Protein AF-A0A131Z249-F1 (afdb_monomer_lite)

InterPro domains:
  IPR053210 Ankyrin repeat domain-containing protein 12 [PTHR24149] (5-249)

Sequence (249 aa):
MEEVSQPVTNGFQMYLDIRKQVEKRRQAMLVVHPKPPQGFKDYLLNRGSYVLEGNPSSRLSVPMIPLPQSLSGSPMRDLFLDQERERYKLRLQHLIEREKLVLSAEQEILRVHGRAARAIQNQAVPLSACSILRDEEIYNVLKPEQICVKSPESIPDKKDDKDKNVRSRYNGRLFLSWLQDVEDKWEKTKEKMLLRQHNEAESLHAVQKLDWEWKLKELGLCEVKATPVIDDICVPSVHVSDEFDVLPA

Organism: Rhipicephalus appendiculatus (NCBI:txid34631)

Foldseek 3Di:
DDPPPDPPPPVVVVLVVLLVVLVVLLVLADAFDFDQDPCNCVQCVNVVLADDDPDPVSLPVQDQDDDDPVCPPPPCRVLLVVLSVVLSVLSVVLRNVLSVLLNVLSVQLVVLRVCLRCLVSVHRDHPDPVSVVVSPDSPPPPPVVNVPDDDPDDDDDPPDVVVVVVVPRDDPVVSVVSNVVSVVVSVVVLVVSLVVSVVVQVVSLVVSLVVSQVVCCVVVVDPPPDDDDDDCSSRPTRDRDSDDDSDDD

Secondary structure (DSSP, 8-state):
----------HHHHHHHHHHHHHHHHHT-----PPPPTTTTT-HHHH--S--TT-GGGGTTS--PPPPGGGTTSTTHHHHHHHHHHHHHHHHHHHHHHHHHHHHHHHHHHHHHHHHHHHHTT-SS-SSHHHHHHHH-TT----GGG--S--SS----TTHHHHHHGGGS--HHHHHHHHHHHHHHHHHHHHHHHHHHHHHHHHHHHHHHHHHHHHHHHTTSS-TT------TTTSPPPP------SS--

pLDDT: mean 82.66, std 17.58, range [31.86, 98.19]

Radius of gyration: 30.62 Å; chains: 1; bounding box: 89×32×81 Å

Structure (mmCIF, N/CA/C/O backbone):
data_AF-A0A131Z249-F1
#
_entry.id   AF-A0A131Z249-F1
#
loop_
_atom_site.group_PDB
_atom_site.id
_atom_site.type_symbol
_atom_site.label_atom_id
_atom_site.label_alt_id
_atom_site.label_comp_id
_atom_site.label_asym_id
_atom_site.label_entity_id
_atom_site.label_seq_id
_atom_site.pdbx_PDB_ins_code
_atom_site.Cartn_x
_atom_site.Cartn_y
_atom_site.Cartn_z
_atom_site.occupancy
_atom_site.B_iso_or_equiv
_atom_site.auth_seq_id
_atom_site.auth_comp_id
_atom_site.auth_asym_id
_atom_site.auth_atom_id
_atom_site.pdbx_PDB_model_num
ATOM 1 N N . MET A 1 1 ? 60.625 -4.629 -19.122 1.00 37.69 1 MET A N 1
ATOM 2 C CA . MET A 1 1 ? 59.399 -3.989 -18.609 1.00 37.69 1 MET A CA 1
ATOM 3 C C . MET A 1 1 ? 58.991 -2.971 -19.650 1.00 37.69 1 MET A C 1
ATOM 5 O O . MET A 1 1 ? 59.609 -1.921 -19.716 1.00 37.69 1 MET A O 1
ATOM 9 N N . GLU A 1 2 ? 58.071 -3.334 -20.537 1.00 38.03 2 GLU A N 1
ATOM 10 C CA . GLU A 1 2 ? 57.470 -2.396 -21.489 1.00 38.03 2 GLU A CA 1
ATOM 11 C C . GLU A 1 2 ? 56.196 -1.861 -20.833 1.00 38.03 2 GLU A C 1
ATOM 13 O O . GLU A 1 2 ? 55.236 -2.607 -20.636 1.00 38.03 2 GLU A O 1
ATOM 18 N N . GLU A 1 3 ? 56.214 -0.595 -20.415 1.00 45.00 3 GLU A N 1
ATOM 19 C CA . GLU A 1 3 ? 54.992 0.110 -20.039 1.00 45.00 3 GLU A CA 1
ATOM 20 C C . GLU A 1 3 ? 54.152 0.302 -21.301 1.00 45.00 3 GLU A C 1
ATOM 22 O O . GLU A 1 3 ? 54.473 1.104 -22.180 1.00 45.00 3 GLU A O 1
ATOM 27 N N . VAL A 1 4 ? 53.062 -0.458 -21.395 1.00 45.19 4 VAL A N 1
ATOM 28 C CA . VAL A 1 4 ? 52.010 -0.223 -22.382 1.00 45.19 4 VAL A CA 1
ATOM 29 C C . VAL A 1 4 ? 51.337 1.098 -22.013 1.00 45.19 4 VAL A C 1
ATOM 31 O O . VAL A 1 4 ? 50.427 1.144 -21.187 1.00 45.19 4 VAL A O 1
ATOM 34 N N . SER A 1 5 ? 51.823 2.184 -22.612 1.00 47.53 5 SER A N 1
ATOM 35 C CA . SER A 1 5 ? 51.164 3.487 -22.635 1.00 47.53 5 SER A CA 1
ATOM 36 C C . SER A 1 5 ? 49.754 3.307 -23.202 1.00 47.53 5 SER A C 1
ATOM 38 O O . SER A 1 5 ? 49.566 3.119 -24.406 1.00 47.53 5 SER A O 1
ATOM 40 N N . GLN A 1 6 ? 48.747 3.295 -22.324 1.00 50.78 6 GLN A N 1
ATOM 41 C CA . GLN A 1 6 ? 47.358 3.404 -22.750 1.00 50.78 6 GLN A CA 1
ATOM 42 C C . GLN A 1 6 ? 47.196 4.761 -23.445 1.00 50.78 6 GLN A C 1
ATOM 44 O O . GLN A 1 6 ? 47.567 5.781 -22.858 1.00 50.78 6 GLN A O 1
ATOM 49 N N . PRO A 1 7 ? 46.652 4.816 -24.673 1.00 55.09 7 PRO A N 1
ATOM 50 C CA . PRO A 1 7 ? 46.475 6.082 -25.360 1.00 55.09 7 PRO A CA 1
ATOM 51 C C . PRO A 1 7 ? 45.498 6.936 -24.550 1.00 55.09 7 PRO A C 1
ATOM 53 O O . PRO A 1 7 ? 44.311 6.618 -24.441 1.00 55.09 7 PRO A O 1
ATOM 56 N N . VAL A 1 8 ? 46.010 8.019 -23.962 1.00 59.59 8 VAL A N 1
ATOM 57 C CA . VAL A 1 8 ? 45.199 9.033 -23.288 1.00 59.59 8 VAL A CA 1
ATOM 58 C C . VAL A 1 8 ? 44.320 9.667 -24.360 1.00 59.59 8 VAL A C 1
ATOM 60 O O . VAL A 1 8 ? 44.750 10.529 -25.125 1.00 59.59 8 VAL A O 1
ATOM 63 N N . THR A 1 9 ? 43.091 9.171 -24.475 1.00 62.97 9 THR A N 1
ATOM 64 C CA . THR A 1 9 ? 42.117 9.698 -25.428 1.00 62.97 9 THR A CA 1
ATOM 65 C C . THR A 1 9 ? 41.791 11.128 -25.011 1.00 62.97 9 THR A C 1
ATOM 67 O O . THR A 1 9 ? 41.495 11.395 -23.847 1.00 62.97 9 THR A O 1
ATOM 70 N N . ASN A 1 10 ? 41.884 12.065 -25.954 1.00 80.44 10 ASN A N 1
ATOM 71 C CA . ASN A 1 10 ? 41.607 13.475 -25.710 1.00 80.44 10 ASN A CA 1
ATOM 72 C C . ASN A 1 10 ? 40.183 13.643 -25.138 1.00 80.44 10 ASN A C 1
ATOM 74 O O . ASN A 1 10 ? 39.205 13.288 -25.796 1.00 80.44 10 ASN A O 1
ATOM 78 N N . GLY A 1 11 ? 40.058 14.210 -23.933 1.00 77.75 11 GLY A N 1
ATOM 79 C CA . GLY A 1 11 ? 38.766 14.373 -23.252 1.00 77.75 11 GLY A CA 1
ATOM 80 C C . GLY A 1 11 ? 37.751 15.224 -24.026 1.00 77.75 11 GLY A C 1
ATOM 81 O O . GLY A 1 11 ? 36.547 15.000 -23.914 1.00 77.75 11 GLY A O 1
ATOM 82 N N . PHE A 1 12 ? 38.219 16.146 -24.873 1.00 80.88 12 PHE A N 1
ATOM 83 C CA . PHE A 1 12 ? 37.358 16.920 -25.767 1.00 80.88 12 PHE A CA 1
ATOM 84 C C . PHE A 1 12 ? 36.781 16.050 -26.889 1.00 80.88 12 PHE A C 1
ATOM 86 O O . PHE A 1 12 ? 35.590 16.131 -27.184 1.00 80.88 12 PHE A O 1
ATOM 93 N N . GLN A 1 13 ? 37.597 15.163 -27.468 1.00 81.19 13 GLN A N 1
ATOM 94 C CA . GLN A 1 13 ? 37.132 14.205 -28.472 1.00 81.19 13 GLN A CA 1
ATOM 95 C C . GLN A 1 13 ? 36.115 13.228 -27.865 1.00 81.19 13 GLN A C 1
ATOM 97 O O . GLN A 1 13 ? 35.053 13.018 -28.445 1.00 81.19 13 GLN A O 1
ATOM 102 N N . MET A 1 14 ? 36.379 12.728 -26.650 1.00 79.38 14 MET A N 1
ATOM 103 C CA . MET A 1 14 ? 35.430 11.878 -25.919 1.00 79.38 14 MET A CA 1
ATOM 104 C C . MET A 1 14 ? 34.079 12.570 -25.711 1.00 79.38 14 MET A C 1
ATOM 106 O O . MET A 1 14 ? 33.032 11.966 -25.937 1.00 79.38 14 MET A O 1
ATOM 110 N N . TYR A 1 15 ? 34.089 13.843 -25.307 1.00 81.56 15 TYR A N 1
ATOM 111 C CA . TYR A 1 15 ? 32.865 14.621 -25.138 1.00 81.56 15 TYR A CA 1
ATOM 112 C C . TYR A 1 15 ? 32.078 14.744 -26.452 1.00 81.56 15 TYR A C 1
ATOM 114 O O . TYR A 1 15 ? 30.875 14.477 -26.472 1.00 81.56 15 TYR A O 1
ATOM 122 N N . LEU A 1 16 ? 32.743 15.094 -27.559 1.00 85.06 16 LEU A N 1
ATOM 123 C CA . LEU A 1 16 ? 32.092 15.208 -28.870 1.00 85.06 16 LEU A CA 1
ATOM 124 C C . LEU A 1 16 ? 31.474 13.882 -29.330 1.00 85.06 16 LEU A C 1
ATOM 126 O O . LEU A 1 16 ? 30.344 13.872 -29.830 1.00 85.06 16 LEU A O 1
ATOM 130 N N . ASP A 1 17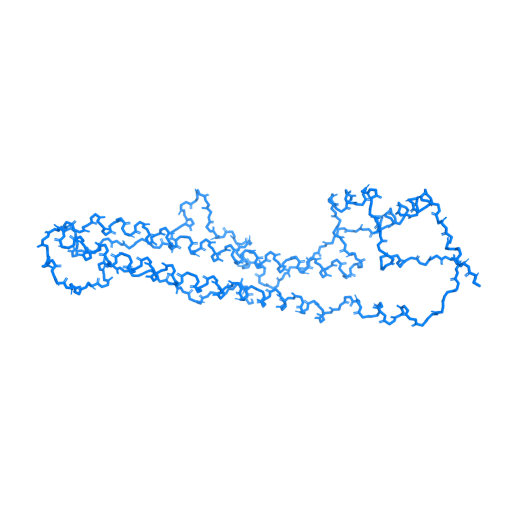 ? 32.173 12.767 -29.121 1.00 83.00 17 ASP A N 1
ATOM 131 C CA . ASP A 1 17 ? 31.690 11.437 -29.495 1.00 83.00 17 ASP A CA 1
ATOM 132 C C . ASP A 1 17 ? 30.449 11.040 -28.682 1.00 83.00 17 ASP A C 1
ATOM 134 O O . ASP A 1 17 ? 29.449 10.589 -29.255 1.00 83.00 17 ASP A O 1
ATOM 138 N N . ILE A 1 18 ? 30.452 11.308 -27.369 1.00 81.31 18 ILE A N 1
ATOM 139 C CA . ILE A 1 18 ? 29.286 11.107 -26.495 1.00 81.31 18 ILE A CA 1
ATOM 140 C C . ILE A 1 18 ? 28.099 11.942 -26.989 1.00 81.31 18 ILE A C 1
ATOM 142 O O . ILE A 1 18 ? 26.996 11.414 -27.151 1.00 81.31 18 ILE A O 1
ATOM 146 N N . ARG A 1 19 ? 28.305 13.232 -27.288 1.00 86.19 19 ARG A N 1
ATOM 147 C CA . ARG A 1 19 ? 27.233 14.122 -27.770 1.00 86.19 19 ARG A CA 1
ATOM 148 C C . ARG A 1 19 ? 26.645 13.655 -29.098 1.00 86.19 19 ARG A C 1
ATOM 150 O O . ARG A 1 19 ? 25.423 13.631 -29.245 1.00 86.19 19 ARG A O 1
ATOM 157 N N . LYS A 1 20 ? 27.484 13.219 -30.040 1.00 86.81 20 LYS A N 1
ATOM 158 C CA . LYS A 1 20 ? 27.037 12.677 -31.331 1.00 86.81 20 LYS A CA 1
ATOM 159 C C . LYS A 1 20 ? 26.211 11.400 -31.157 1.00 86.81 20 LYS A C 1
ATOM 161 O O . LYS A 1 20 ? 25.214 11.206 -31.855 1.00 86.81 20 LYS A O 1
ATOM 166 N N . GLN A 1 21 ? 26.594 10.535 -30.218 1.00 81.75 21 GLN A N 1
ATOM 167 C CA . GLN A 1 21 ? 25.858 9.307 -29.920 1.00 81.75 21 GLN A CA 1
ATOM 168 C C . GLN A 1 21 ? 24.512 9.585 -29.238 1.00 81.75 21 GLN A C 1
ATOM 170 O O . GLN A 1 21 ? 23.502 8.978 -29.607 1.00 81.75 21 GLN A O 1
ATOM 175 N N . VAL A 1 22 ? 24.483 10.516 -28.281 1.00 84.00 22 VAL A N 1
ATOM 176 C CA . VAL A 1 22 ? 23.253 10.983 -27.628 1.00 84.00 22 VAL A CA 1
ATOM 177 C C . VAL A 1 22 ? 22.278 11.536 -28.662 1.00 84.00 22 VAL A C 1
ATOM 179 O O . VAL A 1 22 ? 21.118 11.126 -28.676 1.00 84.00 22 VAL A O 1
ATOM 182 N N . GLU A 1 23 ? 22.754 12.396 -29.562 1.00 86.81 23 GLU A N 1
ATOM 183 C CA . GLU A 1 23 ? 21.933 12.996 -30.612 1.00 86.81 23 GLU A CA 1
ATOM 184 C C . GLU A 1 23 ? 21.353 11.931 -31.550 1.00 86.81 23 GLU A C 1
ATOM 186 O O . GLU A 1 23 ? 20.142 11.872 -31.764 1.00 86.81 23 GLU A O 1
ATOM 191 N N . LYS A 1 24 ? 22.186 10.993 -32.015 1.00 86.06 24 LYS A N 1
ATOM 192 C CA . LYS A 1 24 ? 21.732 9.867 -32.843 1.00 86.06 24 LYS A CA 1
ATOM 193 C C . LYS A 1 24 ? 20.661 9.026 -32.143 1.00 86.06 24 LYS A C 1
ATOM 195 O O . LYS A 1 24 ? 1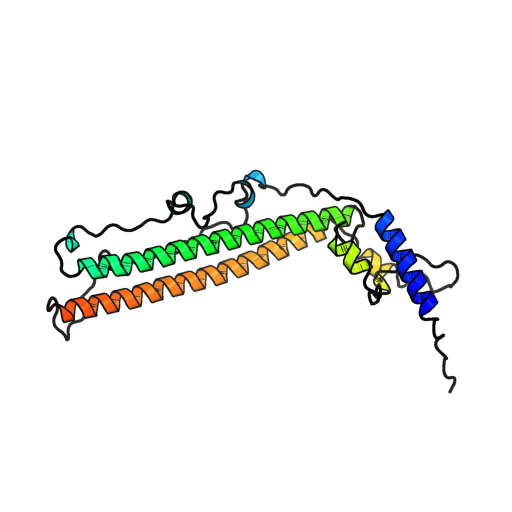9.694 8.607 -32.776 1.00 86.06 24 LYS A O 1
ATOM 200 N N . ARG A 1 25 ? 20.815 8.766 -30.839 1.00 83.81 25 ARG A N 1
ATOM 201 C CA . ARG A 1 25 ? 19.805 8.041 -30.057 1.00 83.81 25 ARG A CA 1
ATOM 202 C C . ARG A 1 25 ? 18.513 8.847 -29.941 1.00 83.81 25 ARG A C 1
ATOM 204 O O . ARG A 1 25 ? 17.450 8.260 -30.094 1.00 83.81 25 ARG A O 1
ATOM 211 N N . ARG A 1 26 ? 18.591 10.157 -29.684 1.00 85.31 26 ARG A N 1
ATOM 212 C CA . ARG A 1 26 ? 17.420 11.044 -29.573 1.00 85.31 26 ARG A CA 1
ATOM 213 C C . ARG A 1 26 ? 16.609 11.089 -30.858 1.00 85.31 26 ARG A C 1
ATOM 215 O O . ARG A 1 26 ? 15.396 10.933 -30.791 1.00 85.31 26 ARG A O 1
ATOM 222 N N . GLN A 1 27 ? 17.273 11.196 -32.004 1.00 86.75 27 GLN A N 1
ATOM 223 C CA . GLN A 1 27 ? 16.620 11.167 -33.316 1.00 86.75 27 GLN A CA 1
ATOM 224 C C . GLN A 1 27 ? 15.890 9.845 -33.595 1.00 86.75 27 GLN A C 1
ATOM 226 O O . GLN A 1 27 ? 14.904 9.829 -34.322 1.00 86.75 27 GLN A O 1
ATOM 231 N N . ALA A 1 28 ? 16.355 8.740 -33.006 1.00 85.75 28 ALA A N 1
ATOM 232 C CA . ALA A 1 28 ? 15.726 7.428 -33.129 1.00 85.75 28 ALA A CA 1
ATOM 233 C C . ALA A 1 28 ? 14.636 7.152 -32.071 1.00 85.75 28 ALA A C 1
ATOM 235 O O . ALA A 1 28 ? 13.983 6.112 -32.145 1.00 85.75 28 ALA A O 1
ATOM 236 N N . MET A 1 29 ? 14.449 8.025 -31.071 1.00 86.12 29 MET A N 1
ATOM 237 C CA . MET A 1 29 ? 13.433 7.828 -30.032 1.00 86.12 29 MET A CA 1
ATOM 238 C C . MET A 1 29 ? 12.035 8.158 -30.547 1.00 86.12 29 MET A C 1
ATOM 240 O O . MET A 1 29 ? 11.823 9.137 -31.257 1.00 86.12 29 MET A O 1
ATOM 244 N N . LEU A 1 30 ? 11.062 7.364 -30.110 1.00 89.62 30 LEU A N 1
ATOM 245 C CA . LEU A 1 30 ? 9.665 7.502 -30.494 1.00 89.62 30 LEU A CA 1
ATOM 246 C C . LEU A 1 30 ? 8.783 7.521 -29.242 1.00 89.62 30 LEU A C 1
ATOM 248 O O . LEU A 1 30 ? 9.163 7.041 -28.165 1.00 89.62 30 LEU A O 1
ATOM 252 N N . VAL A 1 31 ? 7.576 8.065 -29.384 1.00 89.69 31 VAL A N 1
ATOM 253 C CA . VAL A 1 31 ? 6.526 7.869 -28.382 1.00 89.69 31 VAL A CA 1
ATOM 254 C C . VAL A 1 31 ? 6.039 6.429 -28.501 1.00 89.69 31 VAL A C 1
ATOM 256 O O . VAL A 1 31 ? 5.595 5.994 -29.561 1.00 89.69 31 VAL A O 1
ATOM 259 N N . VAL A 1 32 ? 6.144 5.675 -27.408 1.00 89.56 32 VAL A N 1
ATOM 260 C CA . VAL A 1 32 ? 5.750 4.265 -27.366 1.00 89.56 32 VAL A CA 1
ATOM 261 C C . VAL A 1 32 ? 4.436 4.127 -26.614 1.00 89.56 32 VAL A C 1
ATOM 263 O O . VAL A 1 32 ? 4.353 4.485 -25.439 1.00 89.56 32 VAL A O 1
ATOM 266 N N . HIS A 1 33 ? 3.437 3.545 -27.274 1.00 89.50 33 HIS A N 1
ATOM 267 C CA . HIS A 1 33 ? 2.139 3.248 -26.679 1.00 89.50 33 HIS A CA 1
ATOM 268 C C . HIS A 1 33 ? 2.081 1.779 -26.233 1.00 89.50 33 HIS A C 1
ATOM 270 O O . HIS A 1 33 ? 2.089 0.884 -27.084 1.00 89.50 33 HIS A O 1
ATOM 276 N N . PRO A 1 34 ? 2.061 1.493 -24.918 1.00 90.75 34 PRO A N 1
ATOM 277 C CA . PRO A 1 34 ? 1.903 0.132 -24.430 1.00 90.75 34 PRO A CA 1
ATOM 278 C C . PRO A 1 34 ? 0.485 -0.387 -24.670 1.00 90.75 34 PRO A C 1
ATOM 280 O O . PRO A 1 34 ? -0.483 0.372 -24.660 1.00 90.75 34 PRO A O 1
ATOM 283 N N . LYS A 1 35 ? 0.368 -1.705 -24.847 1.00 88.62 35 LYS A N 1
ATOM 284 C CA . LYS A 1 35 ? -0.935 -2.375 -24.833 1.00 88.62 35 LYS A CA 1
ATOM 285 C C . LYS A 1 35 ? -1.483 -2.381 -23.399 1.00 88.62 35 LYS A C 1
ATOM 287 O O . LYS A 1 35 ? -0.689 -2.597 -22.478 1.00 88.62 35 LYS A O 1
ATOM 292 N N . PRO A 1 36 ? -2.793 -2.151 -23.206 1.00 88.62 36 PRO A N 1
ATOM 293 C CA . PRO A 1 36 ? -3.395 -2.219 -21.882 1.00 88.62 36 PRO A CA 1
ATOM 294 C C . PRO A 1 36 ? -3.294 -3.650 -21.323 1.00 88.62 36 PRO A C 1
ATOM 296 O O . PRO A 1 36 ? -3.451 -4.601 -22.098 1.00 88.62 36 PRO A O 1
ATOM 299 N N . PRO A 1 37 ? -3.036 -3.810 -20.013 1.00 91.50 37 PRO A N 1
ATOM 300 C CA . PRO A 1 37 ? -3.122 -5.104 -19.342 1.00 91.50 37 PRO A CA 1
ATOM 301 C C . PRO A 1 37 ? -4.527 -5.717 -19.432 1.00 91.50 37 PRO A C 1
ATOM 303 O O . PRO A 1 37 ? -5.519 -5.020 -19.673 1.00 91.50 37 PRO A O 1
ATOM 306 N N . GLN A 1 38 ? -4.615 -7.025 -19.194 1.00 86.69 38 GLN A N 1
ATOM 307 C CA . GLN A 1 38 ? -5.895 -7.695 -18.958 1.00 86.69 38 GLN A CA 1
ATOM 308 C C . GLN A 1 38 ? -6.584 -7.090 -17.724 1.00 86.69 38 GLN A C 1
ATOM 310 O O . GLN A 1 38 ? -5.914 -6.620 -16.810 1.00 86.69 38 GLN A O 1
ATOM 315 N N . GLY A 1 39 ? -7.917 -7.001 -17.747 1.00 86.88 39 GLY A N 1
ATOM 316 C CA . GLY A 1 39 ? -8.681 -6.427 -16.634 1.00 86.88 39 GLY A CA 1
ATOM 317 C C . GLY A 1 39 ? -8.486 -4.919 -16.420 1.00 86.88 39 GLY A C 1
ATOM 318 O O . GLY A 1 39 ? -9.052 -4.373 -15.483 1.00 86.88 39 GLY A O 1
ATOM 319 N N . PHE A 1 40 ? -7.754 -4.197 -17.286 1.00 90.44 40 PHE A N 1
ATOM 320 C CA . PHE A 1 40 ? -7.435 -2.770 -17.086 1.00 90.44 40 PHE A CA 1
ATOM 321 C C . PHE A 1 40 ? -8.658 -1.872 -16.821 1.00 90.44 40 PHE A C 1
ATOM 323 O O . PHE A 1 40 ? -8.550 -0.859 -16.136 1.00 90.44 40 PHE A O 1
ATOM 330 N N . LYS A 1 41 ? -9.835 -2.228 -17.352 1.00 91.00 41 LYS A N 1
ATOM 331 C CA . LYS A 1 41 ? -11.073 -1.475 -17.098 1.00 91.00 41 LYS A CA 1
ATOM 332 C C . LYS A 1 41 ? -11.545 -1.582 -15.648 1.00 91.00 41 LYS A C 1
ATOM 334 O O . LYS A 1 41 ? -12.119 -0.619 -15.141 1.00 91.00 41 LYS A O 1
ATOM 339 N N . ASP A 1 42 ? -11.282 -2.719 -15.019 1.00 90.62 42 ASP A N 1
ATOM 340 C CA . ASP A 1 42 ? -11.709 -3.061 -13.666 1.00 90.62 42 ASP A CA 1
ATOM 341 C C . ASP A 1 42 ? -10.725 -2.574 -12.600 1.00 90.62 42 ASP A C 1
ATOM 343 O O . ASP A 1 42 ? -11.068 -2.572 -11.418 1.00 90.62 42 ASP A O 1
ATOM 347 N N . TYR A 1 43 ? -9.546 -2.097 -13.021 1.00 93.56 43 TYR A N 1
ATOM 348 C CA . TYR A 1 43 ? -8.530 -1.526 -12.141 1.00 93.56 43 TYR A CA 1
ATOM 349 C C . TYR A 1 43 ? -9.126 -0.407 -11.289 1.00 93.56 43 TYR A C 1
ATOM 351 O O . TYR A 1 43 ? -9.839 0.473 -11.791 1.00 93.56 43 TYR A O 1
ATOM 359 N N . LEU A 1 44 ? -8.769 -0.392 -10.010 1.00 91.75 44 LEU A N 1
ATOM 360 C CA . LEU A 1 44 ? -9.143 0.648 -9.064 1.00 91.75 44 LEU A CA 1
ATOM 361 C C . LEU A 1 44 ? -8.689 2.027 -9.562 1.00 91.75 44 LEU A C 1
ATOM 363 O O . LEU A 1 44 ? -9.445 2.997 -9.462 1.00 91.75 44 LEU A O 1
ATOM 367 N N . LEU A 1 45 ? -7.511 2.093 -10.195 1.00 91.56 45 LEU A N 1
ATOM 368 C CA . LEU A 1 45 ? -6.986 3.292 -10.849 1.00 91.56 45 LEU A CA 1
ATOM 369 C C . LEU A 1 45 ? -7.904 3.813 -11.966 1.00 91.56 45 LEU A C 1
ATOM 371 O O . LEU A 1 45 ? -8.037 5.024 -12.131 1.00 91.56 45 LEU A O 1
ATOM 375 N N . ASN A 1 46 ? -8.524 2.917 -12.738 1.00 91.69 46 ASN A N 1
ATOM 376 C CA . ASN A 1 46 ? -9.389 3.288 -13.857 1.00 91.69 46 ASN A CA 1
ATOM 377 C C . ASN A 1 46 ? -10.827 3.590 -13.404 1.00 91.69 46 ASN A C 1
ATOM 379 O O . ASN A 1 46 ? -11.464 4.500 -13.931 1.00 91.69 46 ASN A O 1
ATOM 383 N N . ARG A 1 47 ? -11.338 2.850 -12.413 1.00 90.56 47 ARG A N 1
ATOM 384 C CA . ARG A 1 47 ? -12.685 3.048 -11.854 1.00 90.56 47 ARG A CA 1
ATOM 385 C C . ARG A 1 47 ? -12.786 4.282 -10.963 1.00 90.56 47 ARG A C 1
ATOM 387 O O . ARG A 1 47 ? -13.871 4.842 -10.844 1.00 90.56 47 ARG A O 1
ATOM 394 N N . GLY A 1 48 ? -11.691 4.684 -10.315 1.00 87.88 48 GLY A N 1
ATOM 395 C CA . GLY A 1 48 ? -11.670 5.855 -9.435 1.00 87.88 48 GLY A CA 1
ATOM 396 C C . GLY A 1 48 ? -12.524 5.699 -8.172 1.00 87.88 48 GLY A C 1
ATOM 397 O O . GLY A 1 48 ? -12.929 6.697 -7.585 1.00 87.88 48 GLY A O 1
ATOM 398 N N . SER A 1 49 ? -12.836 4.463 -7.770 1.00 86.94 49 SER A N 1
ATOM 399 C CA . SER A 1 49 ? -13.726 4.161 -6.640 1.00 86.94 49 SER A CA 1
ATOM 400 C C . SER A 1 49 ? -13.012 4.055 -5.289 1.00 86.94 49 SER A C 1
ATOM 402 O O . SER A 1 49 ? -13.621 3.594 -4.330 1.00 86.94 49 SER A O 1
ATOM 404 N N . TYR A 1 50 ? -11.735 4.433 -5.222 1.00 89.44 50 TYR A N 1
ATOM 405 C CA . TYR A 1 50 ? -10.943 4.416 -3.994 1.00 89.44 50 TYR A CA 1
ATOM 406 C C . TYR A 1 50 ? -11.285 5.593 -3.072 1.00 89.44 50 TYR A C 1
ATOM 408 O O . TYR A 1 50 ? -11.833 6.618 -3.492 1.00 89.44 50 TYR A O 1
ATOM 416 N N . VAL A 1 51 ? -10.939 5.457 -1.796 1.00 88.56 51 VAL A N 1
ATOM 417 C CA . VAL A 1 51 ? -11.146 6.462 -0.758 1.00 88.56 51 VAL A CA 1
ATOM 418 C C . VAL A 1 51 ? -10.316 7.708 -1.050 1.00 88.56 51 VAL A C 1
ATOM 420 O O . VAL A 1 51 ? -9.088 7.669 -1.145 1.00 88.56 51 VAL A O 1
ATOM 423 N N . LEU A 1 52 ? -11.000 8.850 -1.125 1.00 84.00 52 LEU A N 1
ATOM 424 C CA . LEU A 1 52 ? -10.382 10.159 -1.303 1.00 84.00 52 LEU A CA 1
ATOM 425 C C . LEU A 1 52 ? -10.518 11.009 -0.041 1.00 84.00 52 LEU A C 1
ATOM 427 O O . LEU A 1 52 ? -11.534 11.000 0.663 1.00 84.00 52 LEU A O 1
ATOM 431 N N . GLU A 1 53 ? -9.481 11.790 0.240 1.00 76.06 53 GLU A N 1
ATOM 432 C CA . GLU A 1 53 ? -9.547 12.812 1.273 1.00 76.06 53 GLU A CA 1
ATOM 433 C C . GLU A 1 53 ? -10.555 13.898 0.865 1.00 76.06 53 GLU A C 1
ATOM 435 O O . GLU A 1 53 ? -10.567 14.356 -0.274 1.00 76.06 53 GLU A O 1
ATOM 440 N N . GLY A 1 54 ? -11.449 14.276 1.782 1.00 74.94 54 GLY A N 1
ATOM 441 C CA . GLY A 1 54 ? -12.483 15.279 1.513 1.00 74.94 54 GLY A CA 1
ATOM 442 C C . GLY A 1 54 ? -13.729 14.770 0.779 1.00 74.94 54 GLY A C 1
ATOM 443 O O . GLY A 1 54 ? -14.648 15.560 0.582 1.00 74.94 54 GLY A O 1
ATOM 444 N N . ASN A 1 55 ? -13.816 13.478 0.432 1.00 83.50 55 ASN A N 1
ATOM 445 C CA . ASN A 1 55 ? -15.033 12.871 -0.116 1.00 83.50 55 ASN A CA 1
ATOM 446 C C . ASN A 1 55 ? -15.714 11.958 0.926 1.00 83.50 55 ASN A C 1
ATOM 448 O O . ASN A 1 55 ? -15.287 10.821 1.126 1.00 83.50 55 ASN A O 1
ATOM 452 N N . PRO A 1 56 ? -16.783 12.410 1.608 1.00 79.25 56 PRO A N 1
ATOM 453 C CA . PRO A 1 56 ? -17.496 11.579 2.577 1.00 79.25 56 PRO A CA 1
ATOM 454 C C . PRO A 1 56 ? -18.137 10.339 1.944 1.00 79.25 56 PRO A C 1
ATOM 456 O O . PRO A 1 56 ? -18.180 9.286 2.578 1.00 79.25 56 PRO A O 1
ATOM 459 N N . SER A 1 57 ? -18.579 10.430 0.685 1.00 80.31 57 SER A N 1
ATOM 460 C CA . SER A 1 57 ? -19.246 9.330 -0.017 1.00 80.31 57 SER A CA 1
ATOM 461 C C . SER A 1 57 ? -18.326 8.131 -0.232 1.00 80.31 57 SER A C 1
ATOM 463 O O . SER A 1 57 ? -18.793 6.996 -0.225 1.00 80.31 57 SER A O 1
ATOM 465 N N . SER A 1 58 ? -17.014 8.354 -0.361 1.00 79.75 58 SER A N 1
ATOM 466 C CA . SER A 1 58 ? -16.054 7.256 -0.517 1.00 79.75 58 SER A CA 1
ATOM 467 C C . SER A 1 58 ? -15.804 6.490 0.786 1.00 79.75 58 SER A C 1
ATOM 469 O O . SER A 1 58 ? -15.204 5.427 0.753 1.00 79.75 58 SER A O 1
ATOM 471 N N . ARG A 1 59 ? -16.251 7.008 1.939 1.00 83.88 59 ARG A N 1
ATOM 472 C CA . ARG A 1 59 ? -16.082 6.367 3.257 1.00 83.88 59 ARG A CA 1
ATOM 473 C C . ARG A 1 59 ? -17.302 5.555 3.693 1.00 83.88 59 ARG A C 1
ATOM 475 O O . ARG A 1 59 ? -17.243 4.903 4.727 1.00 83.88 59 ARG A O 1
ATOM 482 N N . LEU A 1 60 ? -18.390 5.579 2.917 1.00 80.50 60 LEU A N 1
ATOM 483 C CA . LEU A 1 60 ? -19.650 4.896 3.248 1.00 80.50 60 LEU A CA 1
ATOM 484 C C . LEU A 1 60 ? -19.505 3.371 3.363 1.00 80.50 60 LEU A C 1
ATOM 486 O O . LEU A 1 60 ? -20.321 2.731 4.018 1.00 80.50 60 LEU A O 1
ATOM 490 N N . SER A 1 61 ? -18.473 2.795 2.745 1.00 80.06 61 SER A N 1
ATOM 491 C CA . SER A 1 61 ? -18.138 1.374 2.862 1.00 80.06 61 SER A CA 1
ATOM 492 C C . SER A 1 61 ? -17.573 0.993 4.234 1.00 80.06 61 SER A C 1
ATOM 494 O O . SER A 1 61 ? -17.570 -0.190 4.568 1.00 80.06 61 SER A O 1
ATOM 496 N N . VAL A 1 62 ? -17.105 1.959 5.035 1.00 88.12 62 VAL A N 1
ATOM 497 C CA . VAL A 1 62 ? -16.562 1.717 6.375 1.00 88.12 62 VAL A CA 1
ATOM 498 C C . VAL A 1 62 ? -17.686 1.859 7.403 1.00 88.12 62 VAL A C 1
ATOM 500 O O . VAL A 1 62 ? -18.134 2.978 7.667 1.00 88.12 62 VAL A O 1
ATOM 503 N N . PRO A 1 63 ? -18.158 0.757 8.011 1.00 88.56 63 PRO A N 1
ATOM 504 C CA . PRO A 1 63 ? -19.265 0.819 8.951 1.00 88.56 63 PRO A CA 1
ATOM 505 C C . PRO A 1 63 ? -18.840 1.483 10.264 1.00 88.56 63 PRO A C 1
ATOM 507 O O . PRO A 1 63 ? -17.727 1.278 10.747 1.00 88.56 63 PRO A O 1
ATOM 510 N N . MET A 1 64 ? -19.764 2.217 10.880 1.00 90.31 64 MET A N 1
ATOM 511 C CA . MET A 1 64 ? -19.684 2.619 12.284 1.00 90.31 64 MET A CA 1
ATOM 512 C C . MET A 1 64 ? -20.701 1.784 13.063 1.00 90.31 64 MET A C 1
ATOM 514 O O . MET A 1 64 ? -21.877 1.739 12.702 1.00 90.31 64 MET A O 1
ATOM 518 N N . ILE A 1 65 ? -20.242 1.075 14.089 1.00 90.81 65 ILE A N 1
ATOM 519 C CA . ILE A 1 65 ? -21.076 0.204 14.912 1.00 90.81 65 ILE A CA 1
ATOM 520 C C . ILE A 1 65 ? -21.921 1.105 15.818 1.00 90.81 65 ILE A C 1
ATOM 522 O O . ILE A 1 65 ? -21.366 1.905 16.578 1.00 90.81 65 ILE A O 1
ATOM 526 N N . PRO A 1 66 ? -23.259 1.024 15.739 1.00 90.81 66 PRO A N 1
ATOM 527 C CA . PRO A 1 66 ? -24.119 1.818 16.597 1.00 90.81 66 PRO A CA 1
ATOM 528 C C . PRO A 1 66 ? -23.997 1.349 18.047 1.00 90.81 66 PRO A C 1
ATOM 530 O O . PRO A 1 66 ? -23.694 0.189 18.319 1.00 90.81 66 PRO A O 1
ATOM 533 N N . LEU A 1 67 ? -24.289 2.252 18.983 1.00 90.50 67 LEU A N 1
ATOM 534 C CA . LEU A 1 67 ? -24.341 1.911 20.400 1.00 90.50 67 LEU A CA 1
ATOM 535 C C . LEU A 1 67 ? -25.341 0.757 20.636 1.00 90.50 67 LEU A C 1
ATOM 537 O O . LEU A 1 67 ? -26.511 0.892 20.258 1.00 90.50 67 LEU A O 1
ATOM 541 N N . PRO A 1 68 ? -24.927 -0.342 21.292 1.00 90.44 68 PRO A N 1
ATOM 542 C CA . PRO A 1 68 ? -25.830 -1.408 21.701 1.00 90.44 68 PRO A CA 1
ATOM 543 C C . PRO A 1 68 ? -26.979 -0.882 22.567 1.00 90.44 68 PRO A C 1
ATOM 545 O O . PRO A 1 68 ? -26.783 -0.046 23.453 1.00 90.44 68 PRO A O 1
ATOM 548 N N . GLN A 1 69 ? -28.192 -1.402 22.357 1.00 86.81 69 GLN A N 1
ATOM 549 C CA . GLN A 1 69 ? -29.375 -0.974 23.118 1.00 86.81 69 GLN A CA 1
ATOM 550 C C . GLN A 1 69 ? -29.182 -1.154 24.633 1.00 86.81 69 GLN A C 1
ATOM 552 O O . GLN A 1 69 ? -29.594 -0.285 25.402 1.00 86.81 69 GLN A O 1
ATOM 557 N N . SER A 1 70 ? -28.463 -2.205 25.043 1.00 85.25 70 SER A N 1
ATOM 558 C CA . SER A 1 70 ? -28.085 -2.489 26.435 1.00 85.25 70 SER A CA 1
ATOM 559 C C . SER A 1 70 ? -27.295 -1.362 27.114 1.00 85.25 70 SER A C 1
ATOM 561 O O . SER A 1 70 ? -27.343 -1.233 28.334 1.00 85.25 70 SER A O 1
ATOM 563 N N . LEU A 1 71 ? -26.601 -0.519 26.344 1.00 85.12 71 LEU A N 1
ATOM 564 C CA . LEU A 1 71 ? -25.751 0.561 26.851 1.00 85.12 71 LEU A CA 1
ATOM 565 C C . LEU A 1 71 ? -26.406 1.948 26.769 1.00 85.12 71 LEU A C 1
ATOM 567 O O . LEU A 1 71 ? -25.829 2.919 27.250 1.00 85.12 71 LEU A O 1
ATOM 571 N N . SER A 1 72 ? -27.613 2.069 26.206 1.00 82.31 72 SER A N 1
ATOM 572 C CA . SER A 1 72 ? -28.243 3.372 25.916 1.00 82.31 72 SER A CA 1
ATOM 573 C C . SER A 1 72 ? -28.459 4.265 27.144 1.00 82.31 72 SER A C 1
ATOM 575 O O . SER A 1 72 ? -28.388 5.484 27.007 1.00 82.31 72 SER A O 1
ATOM 577 N N . GLY A 1 73 ? -28.688 3.671 28.320 1.00 83.69 73 GLY A N 1
ATOM 578 C CA . GLY A 1 73 ? -28.834 4.368 29.606 1.00 83.69 73 GLY A CA 1
ATOM 579 C C . GLY A 1 73 ? -27.691 4.113 30.595 1.00 83.69 73 GLY A C 1
ATOM 580 O O . GLY A 1 73 ? -27.825 4.437 31.771 1.00 83.69 73 GLY A O 1
ATOM 581 N N . SER A 1 74 ? -26.598 3.488 30.149 1.00 87.44 74 SER A N 1
ATOM 582 C CA . SER A 1 74 ? -25.471 3.120 31.008 1.00 87.44 74 SER A CA 1
ATOM 583 C C . SER A 1 74 ? -24.441 4.253 31.089 1.00 87.44 74 SER A C 1
ATOM 585 O O . SER A 1 74 ? -24.158 4.880 30.065 1.00 87.44 74 SER A O 1
ATOM 587 N N . PRO A 1 75 ? -23.785 4.471 32.246 1.00 89.38 75 PRO A N 1
ATOM 588 C CA . PRO A 1 75 ? -22.629 5.371 32.345 1.00 89.38 75 PRO A CA 1
ATOM 589 C C . PRO A 1 75 ? -21.428 4.921 31.486 1.00 89.38 75 PRO A C 1
ATOM 591 O O . PRO A 1 75 ? -20.483 5.679 31.299 1.00 89.38 75 PRO A O 1
ATOM 594 N N . MET A 1 76 ? -21.468 3.708 30.921 1.00 92.50 76 MET A N 1
ATOM 595 C CA . MET A 1 76 ? -20.464 3.186 29.983 1.00 92.50 76 MET A CA 1
ATOM 596 C C . MET A 1 76 ? -20.633 3.702 28.544 1.00 92.50 76 MET A C 1
ATOM 598 O O . MET A 1 76 ? -19.787 3.439 27.688 1.00 92.50 76 MET A O 1
ATOM 602 N N . ARG A 1 77 ? -21.726 4.421 28.254 1.00 93.62 77 ARG A N 1
ATOM 603 C CA . ARG A 1 77 ? -22.064 4.914 26.913 1.00 93.62 77 ARG A CA 1
ATOM 604 C C . ARG A 1 77 ? -20.943 5.738 26.283 1.00 93.62 77 ARG A C 1
ATOM 606 O O . ARG A 1 77 ? -20.602 5.502 25.126 1.00 93.62 77 ARG A O 1
ATOM 613 N N . ASP A 1 78 ? -20.403 6.701 27.021 1.00 93.38 78 ASP A N 1
ATOM 614 C CA . ASP A 1 78 ? -19.421 7.639 26.470 1.00 93.38 78 ASP A CA 1
ATOM 615 C C . ASP A 1 78 ? -18.119 6.917 26.115 1.00 93.38 78 ASP A C 1
ATOM 617 O O . ASP A 1 78 ? -17.597 7.093 25.017 1.00 93.38 78 ASP A O 1
ATOM 621 N N . LEU A 1 79 ? -17.680 5.985 26.971 1.00 95.50 79 LEU A N 1
ATOM 622 C CA . LEU A 1 79 ? -16.524 5.138 26.684 1.00 95.50 79 LEU A CA 1
ATOM 623 C C . LEU A 1 79 ? -16.735 4.300 25.417 1.00 95.50 79 LEU A C 1
ATOM 625 O O . LEU A 1 79 ? -15.833 4.216 24.588 1.00 95.50 79 LEU A O 1
ATOM 629 N N . PHE A 1 80 ? -17.922 3.712 25.228 1.00 95.81 80 PHE A N 1
ATOM 630 C CA . PHE A 1 80 ? -18.216 2.954 24.010 1.00 95.81 80 PHE A CA 1
ATOM 631 C C . PHE A 1 80 ? -18.074 3.823 22.755 1.00 95.81 80 PHE A C 1
ATOM 633 O O . PHE A 1 80 ? -17.478 3.393 21.768 1.00 95.81 80 PHE A O 1
ATOM 640 N N . LEU A 1 81 ? -18.617 5.044 22.784 1.00 95.12 81 LEU A N 1
ATOM 641 C CA . LEU A 1 81 ? -18.549 5.973 21.655 1.00 95.12 81 LEU A CA 1
ATOM 642 C C . LEU A 1 81 ? -17.107 6.409 21.370 1.00 95.12 81 LEU A C 1
ATOM 644 O O . LEU A 1 81 ? -16.722 6.524 20.206 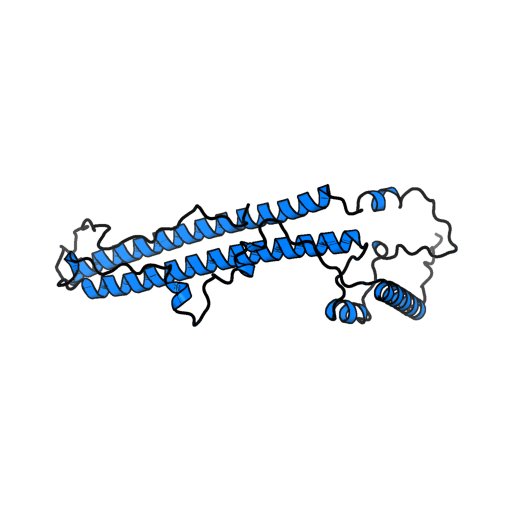1.00 95.12 81 LEU A O 1
ATOM 648 N N . ASP A 1 82 ? -16.301 6.616 22.406 1.00 95.75 82 ASP A N 1
ATOM 649 C CA . ASP A 1 82 ? -14.879 6.945 22.282 1.00 95.75 82 ASP A CA 1
ATOM 650 C C . ASP A 1 82 ? -14.103 5.796 21.639 1.00 95.75 82 ASP A C 1
ATOM 652 O O . ASP A 1 82 ? -13.410 5.988 20.638 1.00 95.75 82 ASP A O 1
ATOM 656 N N . GLN A 1 83 ? -14.300 4.580 22.141 1.00 96.69 83 GLN A N 1
ATOM 657 C CA . GLN A 1 83 ? -13.686 3.378 21.589 1.00 96.69 83 GLN A CA 1
ATOM 658 C C . GLN A 1 83 ? -14.126 3.114 20.142 1.00 96.69 83 GLN A C 1
ATOM 660 O O . GLN A 1 83 ? -13.309 2.730 19.302 1.00 96.69 83 GLN A O 1
ATOM 665 N N . GLU A 1 84 ? -15.396 3.362 19.819 1.00 96.50 84 GLU A N 1
ATOM 666 C CA . GLU A 1 84 ? -15.923 3.211 18.465 1.00 96.50 84 GLU A CA 1
ATOM 667 C C . GLU A 1 84 ? -15.308 4.212 17.483 1.00 96.50 84 GLU A C 1
ATOM 669 O O . GLU A 1 84 ? -15.027 3.854 16.337 1.00 96.50 84 GLU A O 1
ATOM 674 N N . ARG A 1 85 ? -15.032 5.446 17.925 1.00 96.19 85 ARG A N 1
ATOM 675 C CA . ARG A 1 85 ? -14.302 6.429 17.113 1.00 96.19 85 ARG A CA 1
ATOM 676 C C . ARG A 1 85 ? -12.905 5.927 16.754 1.00 96.19 85 ARG A C 1
ATOM 678 O O . ARG A 1 85 ? -12.506 6.057 15.597 1.00 96.19 85 ARG A O 1
ATOM 685 N N . GLU A 1 86 ? -12.195 5.308 17.693 1.00 97.31 86 GLU A N 1
ATOM 686 C CA . GLU A 1 86 ? -10.871 4.731 17.428 1.00 97.31 86 GLU A CA 1
ATOM 687 C C . GLU A 1 86 ? -10.944 3.490 16.522 1.00 97.31 86 GLU A C 1
ATOM 689 O O . GLU A 1 86 ? -10.188 3.391 15.555 1.00 97.31 86 GLU A O 1
ATOM 694 N N . ARG A 1 87 ? -11.922 2.593 16.724 1.00 97.19 87 ARG A N 1
ATOM 695 C CA . ARG A 1 87 ? -12.151 1.445 15.821 1.00 97.19 87 ARG A CA 1
ATOM 696 C C . ARG A 1 87 ? -12.510 1.881 14.403 1.00 97.19 87 ARG A C 1
ATOM 698 O O . ARG A 1 87 ? -12.097 1.258 13.426 1.00 97.19 87 ARG A O 1
ATOM 705 N N . TYR A 1 88 ? -13.309 2.937 14.259 1.00 95.94 88 TYR A N 1
ATOM 706 C CA . TYR A 1 88 ? -13.626 3.520 12.957 1.00 95.94 88 TYR A CA 1
ATOM 707 C C . TYR A 1 88 ? -12.378 4.092 12.272 1.00 95.94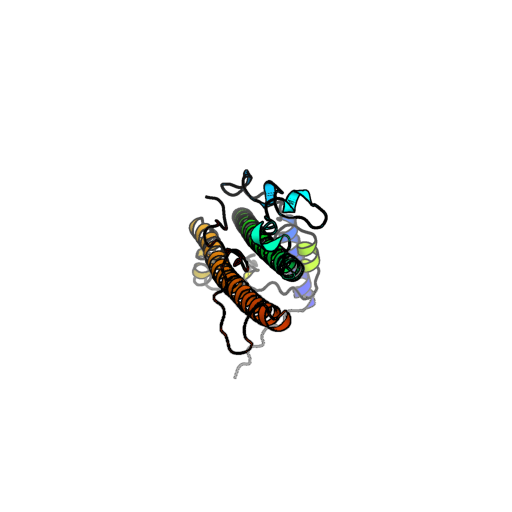 88 TYR A C 1
ATOM 709 O O . TYR A 1 88 ? -12.146 3.796 11.100 1.00 95.94 88 TYR A O 1
ATOM 717 N N . LYS A 1 89 ? -11.544 4.850 12.998 1.00 95.56 89 LYS A N 1
ATOM 718 C CA . LYS A 1 89 ? -10.267 5.354 12.465 1.00 95.56 89 LYS A CA 1
ATOM 719 C C . LYS A 1 89 ? -9.370 4.213 11.987 1.00 95.56 89 LYS A C 1
ATOM 721 O O . LYS A 1 89 ? -8.851 4.302 10.876 1.00 95.56 89 LYS A O 1
ATOM 726 N N . LEU A 1 90 ? -9.247 3.141 12.774 1.00 96.75 90 LEU A N 1
ATOM 727 C CA . LEU A 1 90 ? -8.432 1.982 12.412 1.00 96.75 90 LEU A CA 1
ATOM 728 C C . LEU A 1 90 ? -8.954 1.294 11.141 1.00 96.75 90 LEU A C 1
ATOM 730 O O . LEU A 1 90 ? -8.190 1.089 10.201 1.00 96.75 90 LEU A O 1
ATOM 734 N N . ARG A 1 91 ? -10.266 1.029 11.048 1.00 95.94 91 ARG A N 1
ATOM 735 C CA . ARG A 1 91 ? -10.879 0.455 9.832 1.00 95.94 91 ARG A CA 1
ATOM 736 C C . ARG A 1 91 ? -10.652 1.322 8.597 1.00 95.94 91 ARG A C 1
ATOM 738 O O . ARG A 1 91 ? -10.338 0.801 7.529 1.00 95.94 91 ARG A O 1
ATOM 745 N N . LEU A 1 92 ? -10.796 2.639 8.737 1.00 93.94 92 LEU A N 1
ATOM 746 C CA . LEU A 1 92 ? -10.563 3.573 7.640 1.00 93.94 92 LEU A CA 1
ATOM 747 C C . LEU A 1 92 ? -9.093 3.562 7.201 1.00 93.94 92 LEU A C 1
ATOM 749 O O . LEU A 1 92 ? -8.818 3.539 6.003 1.00 93.94 92 LEU A O 1
ATOM 753 N N . GLN A 1 93 ? -8.155 3.539 8.150 1.00 94.88 93 GLN A N 1
ATOM 754 C CA . GLN A 1 93 ? -6.731 3.410 7.851 1.00 94.88 93 GLN A CA 1
ATOM 755 C C . GLN A 1 93 ? -6.438 2.099 7.111 1.00 94.88 93 GLN A C 1
ATOM 757 O O . GLN A 1 93 ? -5.788 2.129 6.066 1.00 94.88 93 GLN A O 1
ATOM 762 N N . HIS A 1 94 ? -6.955 0.969 7.601 1.00 95.62 94 HIS A N 1
ATOM 763 C CA . HIS A 1 94 ? -6.758 -0.344 6.981 1.00 95.62 94 HIS A CA 1
ATOM 764 C C . HIS A 1 94 ? -7.279 -0.394 5.546 1.00 95.62 94 HIS A C 1
ATOM 766 O O . HIS A 1 94 ? -6.591 -0.917 4.668 1.00 95.62 94 HIS A O 1
ATOM 772 N N . LEU A 1 95 ? -8.456 0.187 5.291 1.00 93.56 95 LEU A N 1
ATOM 773 C CA . LEU A 1 95 ? -9.023 0.302 3.947 1.00 93.56 95 LEU A CA 1
ATOM 774 C C . LEU A 1 95 ? -8.121 1.132 3.024 1.00 93.56 95 LEU A C 1
ATOM 776 O O . LEU A 1 95 ? -7.769 0.677 1.938 1.00 93.56 95 LEU A O 1
ATOM 780 N N . ILE A 1 96 ? -7.701 2.319 3.469 1.00 93.12 96 ILE A N 1
ATOM 781 C CA . ILE A 1 96 ? -6.837 3.209 2.681 1.00 93.12 96 ILE A CA 1
ATOM 782 C C . ILE A 1 96 ? -5.506 2.526 2.346 1.00 93.12 96 ILE A C 1
ATOM 784 O O . ILE A 1 96 ? -4.996 2.663 1.235 1.00 93.12 96 ILE A O 1
ATOM 788 N N . GLU A 1 97 ? -4.913 1.805 3.295 1.00 95.00 97 GLU A N 1
ATOM 789 C CA . GLU A 1 97 ? -3.670 1.067 3.069 1.00 95.00 97 GLU A CA 1
ATOM 790 C C . GLU A 1 97 ? -3.839 -0.046 2.029 1.00 95.00 97 GLU A C 1
ATOM 792 O O . GLU A 1 97 ? -2.997 -0.167 1.136 1.00 95.00 97 GLU A O 1
ATOM 797 N N . ARG A 1 98 ? -4.944 -0.802 2.091 1.00 94.69 98 ARG A N 1
ATOM 798 C CA . ARG A 1 98 ? -5.279 -1.838 1.100 1.00 94.69 98 ARG A CA 1
ATOM 799 C C . ARG A 1 98 ? -5.428 -1.245 -0.296 1.00 94.69 98 ARG A C 1
ATOM 801 O O . ARG A 1 98 ? -4.796 -1.720 -1.235 1.00 94.69 98 ARG A O 1
ATOM 808 N N . GLU A 1 99 ? -6.197 -0.171 -0.433 1.00 93.75 99 GLU A N 1
ATOM 809 C CA . GLU A 1 99 ? -6.390 0.497 -1.723 1.00 93.75 99 GLU A CA 1
ATOM 810 C C . GLU A 1 99 ? -5.085 1.085 -2.271 1.00 93.75 99 GLU A C 1
ATOM 812 O O . GLU A 1 99 ? -4.798 0.950 -3.458 1.00 93.75 99 GLU A O 1
ATOM 817 N N . LYS A 1 100 ? -4.239 1.681 -1.419 1.00 94.75 100 LYS A N 1
ATOM 818 C CA . LYS A 1 100 ? -2.903 2.154 -1.821 1.00 94.75 100 LYS A CA 1
ATOM 819 C C . LYS A 1 100 ? -2.018 1.019 -2.327 1.00 94.75 100 LYS A C 1
ATOM 821 O O . LYS A 1 100 ? -1.259 1.231 -3.276 1.00 94.75 100 LYS A O 1
ATOM 826 N N . LEU A 1 101 ? -2.092 -0.155 -1.700 1.00 95.56 101 LEU A N 1
ATOM 827 C CA . LEU A 1 101 ? -1.361 -1.343 -2.129 1.00 95.56 101 LEU A CA 1
ATOM 828 C C . LEU A 1 101 ? -1.828 -1.788 -3.521 1.00 95.56 101 LEU A C 1
ATOM 830 O O . LEU A 1 101 ? -0.990 -1.923 -4.412 1.00 95.56 101 LEU A O 1
ATOM 834 N N . VAL A 1 102 ? -3.144 -1.903 -3.735 1.00 94.62 102 VAL A N 1
ATOM 835 C CA . VAL A 1 102 ? -3.746 -2.234 -5.042 1.00 94.62 102 VAL A CA 1
ATOM 836 C C . VAL A 1 102 ? -3.329 -1.220 -6.112 1.00 94.62 102 VAL A C 1
ATOM 838 O O . VAL A 1 102 ? -2.760 -1.594 -7.134 1.00 94.62 102 VAL A O 1
ATOM 841 N N . LEU A 1 103 ? -3.498 0.081 -5.851 1.00 94.94 103 LEU A N 1
ATOM 842 C CA . LEU A 1 103 ? -3.106 1.146 -6.784 1.00 94.94 103 LEU A CA 1
ATOM 843 C C . LEU A 1 103 ? -1.616 1.083 -7.144 1.00 94.94 103 LEU A C 1
ATOM 845 O O . LEU A 1 103 ? -1.234 1.317 -8.293 1.00 94.94 103 LEU A O 1
ATOM 849 N N . SER A 1 104 ? -0.757 0.775 -6.172 1.00 96.25 104 SER A N 1
ATOM 850 C CA . SER A 1 104 ? 0.685 0.672 -6.400 1.00 96.25 104 SER A CA 1
ATOM 851 C C . SER A 1 104 ? 1.041 -0.541 -7.262 1.00 96.25 104 SER A C 1
ATOM 853 O O . SER A 1 104 ? 1.877 -0.414 -8.163 1.00 96.25 104 SER A O 1
ATOM 855 N N . ALA A 1 105 ? 0.379 -1.678 -7.030 1.00 96.00 105 ALA A N 1
ATOM 856 C CA . ALA A 1 105 ? 0.534 -2.886 -7.830 1.00 96.00 105 ALA A CA 1
ATOM 857 C C . ALA A 1 105 ? 0.067 -2.669 -9.275 1.00 96.00 105 ALA A C 1
ATOM 859 O O . ALA A 1 105 ? 0.836 -2.887 -10.214 1.00 96.00 105 ALA A O 1
ATOM 860 N N . GLU A 1 106 ? -1.136 -2.123 -9.463 1.00 95.25 106 GLU A N 1
ATOM 861 C CA . GLU A 1 106 ? -1.693 -1.778 -10.774 1.00 95.25 106 GLU A CA 1
ATOM 862 C C . GLU A 1 106 ? -0.760 -0.856 -11.572 1.00 95.25 106 GLU A C 1
ATOM 864 O O . GLU A 1 106 ? -0.455 -1.109 -12.743 1.00 95.25 106 GLU A O 1
ATOM 869 N N . GLN A 1 107 ? -0.240 0.198 -10.935 1.00 95.38 107 GLN A N 1
ATOM 870 C CA . GLN A 1 107 ? 0.721 1.104 -11.563 1.00 95.38 107 GLN A CA 1
ATOM 871 C C . GLN A 1 107 ? 2.021 0.400 -11.959 1.00 95.38 107 GLN A C 1
ATOM 873 O O . GLN A 1 107 ? 2.614 0.731 -12.988 1.00 95.38 107 GLN A O 1
ATOM 878 N N . GLU A 1 108 ? 2.515 -0.536 -11.152 1.00 95.75 108 GLU A N 1
ATOM 879 C CA . GLU A 1 108 ? 3.734 -1.271 -11.474 1.00 95.75 108 GLU A CA 1
ATOM 880 C C . GLU A 1 108 ? 3.532 -2.218 -12.658 1.00 95.75 108 GLU A C 1
ATOM 882 O O . GLU A 1 108 ? 4.368 -2.224 -13.565 1.00 95.75 108 GLU A O 1
ATOM 887 N N . ILE A 1 109 ? 2.381 -2.889 -12.749 1.00 95.12 109 ILE A N 1
ATOM 888 C CA . ILE A 1 109 ? 1.995 -3.669 -13.933 1.00 95.12 109 ILE A CA 1
ATOM 889 C C . ILE A 1 109 ? 1.982 -2.788 -15.191 1.00 95.12 109 ILE A C 1
ATOM 891 O O . ILE A 1 109 ? 2.542 -3.173 -16.226 1.00 95.12 109 ILE A O 1
ATOM 895 N N . LEU A 1 110 ? 1.432 -1.569 -15.110 1.00 94.56 110 LEU A N 1
ATOM 896 C CA . LEU A 1 110 ? 1.471 -0.603 -16.217 1.00 94.56 110 LEU A CA 1
ATOM 897 C C . LEU A 1 110 ? 2.906 -0.204 -16.588 1.00 94.56 110 LEU A C 1
ATOM 899 O O . LEU A 1 110 ? 3.239 -0.099 -17.774 1.00 94.56 110 LEU A O 1
ATOM 903 N N . ARG A 1 111 ? 3.795 -0.024 -15.601 1.00 94.25 111 ARG A N 1
ATOM 904 C CA . ARG A 1 111 ? 5.220 0.257 -15.848 1.00 94.25 111 ARG A CA 1
ATOM 905 C C . ARG A 1 111 ? 5.922 -0.919 -16.533 1.00 94.25 111 ARG A C 1
ATOM 907 O O . ARG A 1 111 ? 6.727 -0.669 -17.436 1.00 94.25 111 ARG A O 1
ATOM 914 N N . VAL A 1 112 ? 5.611 -2.167 -16.170 1.00 94.00 112 VAL A N 1
ATOM 915 C CA . VAL A 1 112 ? 6.153 -3.374 -16.827 1.00 94.00 112 VAL A CA 1
ATOM 916 C C . VAL A 1 112 ? 5.690 -3.457 -18.283 1.00 94.00 112 VAL A C 1
ATOM 918 O O . VAL A 1 112 ? 6.523 -3.639 -19.173 1.00 94.00 112 VAL A O 1
ATOM 921 N N . HIS A 1 113 ? 4.407 -3.214 -18.560 1.00 94.31 113 HIS A N 1
ATOM 922 C CA . HIS A 1 113 ? 3.884 -3.141 -19.931 1.00 94.31 113 HIS A CA 1
ATOM 923 C C . HIS A 1 113 ? 4.543 -2.011 -20.735 1.00 94.31 113 HIS A C 1
ATOM 925 O O . HIS A 1 113 ? 4.964 -2.214 -21.877 1.00 94.31 113 HIS A O 1
ATOM 931 N N . GLY A 1 114 ? 4.727 -0.837 -20.123 1.00 93.25 114 GLY A N 1
ATOM 932 C CA . GLY A 1 114 ? 5.475 0.276 -20.708 1.00 93.25 114 GLY A CA 1
ATOM 933 C C . GLY A 1 114 ? 6.926 -0.088 -21.032 1.00 93.25 114 GLY A C 1
ATOM 934 O O . GLY A 1 114 ? 7.433 0.261 -22.098 1.00 93.25 114 GLY A O 1
ATOM 935 N N . ARG A 1 115 ? 7.605 -0.815 -20.138 1.00 92.00 115 ARG A N 1
ATOM 936 C CA . ARG A 1 115 ? 8.970 -1.315 -20.355 1.00 92.00 115 ARG A CA 1
ATOM 937 C C . ARG A 1 115 ? 9.024 -2.312 -21.509 1.00 92.00 115 ARG A C 1
ATOM 939 O O . ARG A 1 115 ? 9.892 -2.176 -22.368 1.00 92.00 115 ARG A O 1
ATOM 946 N N . ALA A 1 116 ? 8.105 -3.270 -21.547 1.00 92.56 116 ALA A N 1
ATOM 947 C CA . ALA A 1 116 ? 8.017 -4.270 -22.604 1.00 92.56 116 ALA A CA 1
ATOM 948 C C . ALA A 1 116 ? 7.775 -3.629 -23.977 1.00 92.56 116 ALA A C 1
ATOM 950 O O . ALA A 1 116 ? 8.505 -3.909 -24.926 1.00 92.56 116 ALA A O 1
ATOM 951 N N . ALA A 1 117 ? 6.824 -2.696 -24.067 1.00 92.75 117 ALA A N 1
ATOM 952 C CA . ALA A 1 117 ? 6.534 -1.976 -25.302 1.00 92.75 117 ALA A CA 1
ATOM 953 C C . ALA A 1 117 ? 7.759 -1.208 -25.823 1.00 92.75 117 ALA A C 1
ATOM 955 O O . ALA A 1 117 ? 8.054 -1.252 -27.017 1.00 92.75 117 ALA A O 1
ATOM 956 N N . ARG A 1 118 ? 8.518 -0.552 -24.932 1.00 90.88 118 ARG A N 1
ATOM 957 C CA . ARG A 1 118 ? 9.763 0.134 -25.313 1.00 90.88 118 ARG A CA 1
ATOM 958 C C . ARG A 1 118 ? 10.837 -0.842 -25.793 1.00 90.88 118 ARG A C 1
ATOM 960 O O . ARG A 1 118 ? 11.497 -0.576 -26.793 1.00 90.88 118 ARG A O 1
ATOM 967 N N . ALA A 1 119 ? 10.969 -1.990 -25.132 1.00 89.75 119 ALA A N 1
ATOM 968 C CA . ALA A 1 119 ? 11.936 -3.012 -25.514 1.00 89.75 119 ALA A CA 1
ATOM 969 C C . ALA A 1 119 ? 11.652 -3.605 -26.909 1.00 89.75 119 ALA A C 1
ATOM 971 O O . ALA A 1 119 ? 12.591 -3.845 -27.663 1.00 89.75 119 ALA A O 1
ATOM 972 N N . ILE A 1 120 ? 10.376 -3.756 -27.291 1.00 88.75 120 ILE A N 1
ATOM 973 C CA . ILE A 1 120 ? 9.967 -4.159 -28.652 1.00 88.75 120 ILE A CA 1
ATOM 974 C C . ILE A 1 120 ? 10.443 -3.143 -29.701 1.00 88.75 120 ILE A C 1
ATOM 976 O O . ILE A 1 120 ? 10.870 -3.532 -30.785 1.00 88.75 120 ILE A O 1
ATOM 980 N N . GLN A 1 121 ? 10.426 -1.851 -29.364 1.00 87.56 121 GLN A N 1
ATOM 981 C CA . GLN A 1 121 ? 10.906 -0.764 -30.228 1.00 87.56 121 GLN A CA 1
ATOM 982 C C . GLN A 1 121 ? 12.426 -0.535 -30.134 1.00 87.56 121 GLN A C 1
ATOM 984 O O . GLN A 1 121 ? 12.930 0.460 -30.643 1.00 87.56 121 GLN A O 1
ATOM 989 N N . ASN A 1 122 ? 13.177 -1.429 -29.475 1.00 85.25 122 ASN A N 1
ATOM 990 C CA . ASN A 1 122 ? 14.610 -1.270 -29.184 1.00 85.25 122 ASN A CA 1
ATOM 991 C C . ASN A 1 122 ? 14.955 0.054 -28.475 1.00 85.25 122 ASN A C 1
ATOM 993 O O . ASN A 1 122 ? 16.067 0.571 -28.591 1.00 85.25 122 ASN A O 1
ATOM 997 N N . GLN A 1 123 ? 14.011 0.596 -27.706 1.00 85.94 123 GLN A N 1
ATOM 998 C CA . GLN A 1 123 ? 14.177 1.826 -26.951 1.00 85.94 123 GLN A CA 1
ATOM 999 C C . GLN A 1 123 ? 14.379 1.484 -25.470 1.00 85.94 123 GLN A C 1
ATOM 1001 O O . GLN A 1 123 ? 13.515 0.905 -24.819 1.00 85.94 123 GLN A O 1
ATOM 1006 N N . ALA A 1 124 ? 15.535 1.831 -24.904 1.00 79.75 124 ALA A N 1
ATOM 1007 C CA . ALA A 1 124 ? 15.827 1.517 -23.501 1.00 79.75 124 ALA A CA 1
ATOM 1008 C C . ALA A 1 124 ? 15.115 2.470 -22.520 1.00 79.75 124 ALA A C 1
ATOM 1010 O O . ALA A 1 124 ? 14.670 2.060 -21.446 1.00 79.75 124 ALA A O 1
ATOM 1011 N N . VAL A 1 125 ? 14.986 3.746 -22.893 1.00 83.75 125 VAL A N 1
ATOM 1012 C CA . VAL A 1 125 ? 14.479 4.830 -22.035 1.00 83.75 125 VAL A CA 1
ATOM 1013 C C . VAL A 1 125 ? 13.258 5.500 -22.663 1.00 83.75 125 VAL A C 1
ATOM 1015 O O . VAL A 1 125 ? 13.206 5.631 -23.883 1.00 83.75 125 VAL A O 1
ATOM 1018 N N . PRO A 1 126 ? 12.251 5.921 -21.880 1.00 88.19 126 PRO A N 1
ATOM 1019 C CA . PRO A 1 126 ? 11.098 6.626 -22.434 1.00 88.19 126 PRO A CA 1
ATOM 1020 C C . PRO A 1 126 ? 11.517 7.969 -23.041 1.00 88.19 126 PRO A C 1
ATOM 1022 O O . PRO A 1 126 ? 12.416 8.632 -22.520 1.00 88.19 126 PRO A O 1
ATOM 1025 N N . LEU A 1 127 ? 10.838 8.384 -24.111 1.00 89.88 127 LEU A N 1
ATOM 1026 C CA . LEU A 1 127 ? 10.947 9.747 -24.618 1.00 89.88 127 LEU A CA 1
ATOM 1027 C C . LEU A 1 127 ? 10.261 10.679 -23.611 1.00 89.88 127 LEU A C 1
ATOM 1029 O O . LEU A 1 127 ? 9.044 10.638 -23.449 1.00 89.88 127 LEU A O 1
ATOM 1033 N N . SER A 1 128 ? 11.050 11.458 -22.875 1.00 89.25 128 SER A N 1
ATOM 1034 C CA . SER A 1 128 ? 10.561 12.374 -21.844 1.00 89.25 128 SER A CA 1
ATOM 1035 C C . SER A 1 128 ? 11.539 13.524 -21.630 1.00 89.25 128 SER A C 1
ATOM 1037 O O . SER A 1 128 ? 12.730 13.399 -21.931 1.00 89.25 128 SER A O 1
ATOM 1039 N N . ALA A 1 129 ? 11.047 14.620 -21.048 1.00 90.25 129 ALA A N 1
ATOM 1040 C CA . ALA A 1 129 ? 11.889 15.740 -20.636 1.00 90.25 129 ALA A CA 1
ATOM 1041 C C . ALA A 1 129 ? 13.030 15.277 -19.712 1.00 90.25 129 ALA A C 1
ATOM 1043 O O . ALA A 1 129 ? 14.178 15.639 -19.938 1.00 90.25 129 ALA A O 1
ATOM 1044 N N . CYS A 1 130 ? 12.753 14.392 -18.746 1.00 88.94 130 CYS A N 1
ATOM 1045 C CA . CYS A 1 130 ? 13.776 13.837 -17.853 1.00 88.94 130 CYS A CA 1
ATOM 1046 C C . CYS A 1 130 ? 14.864 13.055 -18.606 1.00 88.94 130 CYS A C 1
ATOM 1048 O O . CYS A 1 130 ? 16.036 13.175 -18.265 1.00 88.94 130 CYS A O 1
ATOM 1050 N N . SER A 1 131 ? 14.507 12.269 -19.631 1.00 85.25 131 SER A N 1
ATOM 1051 C CA . SER A 1 131 ? 15.499 11.556 -20.449 1.00 85.25 131 SER A CA 1
ATOM 1052 C C . SER A 1 131 ? 16.399 12.527 -21.209 1.00 85.25 131 SER A C 1
ATOM 1054 O O . SER A 1 131 ? 17.604 12.309 -21.261 1.00 85.25 131 SER A O 1
ATOM 1056 N N . ILE A 1 132 ? 15.829 13.604 -21.757 1.00 86.88 132 ILE A N 1
ATOM 1057 C CA . ILE A 1 132 ? 16.583 14.640 -22.473 1.00 86.88 132 ILE A CA 1
ATOM 1058 C C . ILE A 1 132 ? 17.510 15.384 -21.510 1.00 86.88 132 ILE A C 1
ATOM 1060 O O . ILE A 1 132 ? 18.696 15.489 -21.797 1.00 86.88 132 ILE A O 1
ATOM 1064 N N . LEU A 1 133 ? 17.000 15.844 -20.366 1.00 87.75 133 LEU A N 1
ATOM 1065 C CA . LEU A 1 133 ? 17.785 16.576 -19.369 1.00 87.75 133 LEU A CA 1
ATOM 1066 C C . LEU A 1 133 ? 18.932 15.736 -18.815 1.00 87.75 133 LEU A C 1
ATOM 1068 O O . LEU A 1 133 ? 20.056 16.218 -18.763 1.00 87.75 133 LEU A O 1
ATOM 1072 N N . ARG A 1 134 ? 18.676 14.462 -18.494 1.00 83.56 134 ARG A N 1
ATOM 1073 C CA . ARG A 1 134 ? 19.728 13.525 -18.093 1.00 83.56 134 ARG A CA 1
ATOM 1074 C C . ARG A 1 134 ? 20.816 13.483 -19.163 1.00 83.56 134 ARG A C 1
ATOM 1076 O O . ARG A 1 134 ? 21.983 13.654 -18.863 1.00 83.56 134 ARG A O 1
ATOM 1083 N N . ASP A 1 135 ? 20.445 13.313 -20.425 1.00 82.75 135 ASP A N 1
ATOM 1084 C CA . ASP A 1 135 ? 21.393 13.255 -21.541 1.00 82.75 135 ASP A CA 1
ATOM 1085 C C . ASP A 1 135 ? 22.192 14.562 -21.773 1.00 82.75 135 ASP A C 1
ATOM 1087 O O . ASP A 1 135 ? 23.219 14.529 -22.451 1.00 82.75 135 ASP A O 1
ATOM 1091 N N . GLU A 1 136 ? 21.739 15.702 -21.233 1.00 81.44 136 GLU A N 1
ATOM 1092 C CA . GLU A 1 136 ? 22.492 16.965 -21.232 1.00 81.44 136 GLU A CA 1
ATOM 1093 C C . GLU A 1 136 ? 23.581 17.028 -20.150 1.00 81.44 136 GLU A C 1
ATOM 1095 O O . GLU A 1 136 ? 24.488 17.856 -20.247 1.00 81.44 136 GLU A O 1
ATOM 1100 N N . GLU A 1 137 ? 23.539 16.154 -19.142 1.00 79.31 137 GLU A N 1
ATOM 1101 C CA . GLU A 1 137 ? 24.530 16.144 -18.069 1.00 79.31 137 GLU A CA 1
ATOM 1102 C C . GLU A 1 137 ? 25.913 15.709 -18.577 1.00 79.31 137 GLU A C 1
ATOM 1104 O O . GLU A 1 137 ? 26.091 14.655 -19.191 1.00 79.31 137 GLU A O 1
ATOM 1109 N N . ILE A 1 138 ? 26.917 16.533 -18.263 1.00 59.66 138 ILE A N 1
ATOM 1110 C CA . ILE A 1 138 ? 28.301 16.448 -18.761 1.00 59.66 138 ILE A CA 1
ATOM 1111 C C . ILE A 1 138 ? 28.992 15.130 -18.357 1.00 59.66 138 ILE A C 1
ATOM 1113 O O . ILE A 1 138 ? 29.901 14.671 -19.047 1.00 59.66 138 ILE A O 1
ATOM 1117 N N . TYR A 1 139 ? 28.536 14.489 -17.276 1.00 58.38 139 TYR A N 1
ATOM 1118 C CA . TYR A 1 139 ? 29.125 13.268 -16.715 1.00 58.38 139 TYR A CA 1
ATOM 1119 C C . TYR A 1 139 ? 28.412 11.974 -17.109 1.00 58.38 139 TYR A C 1
ATOM 1121 O O . TYR A 1 139 ? 28.724 10.923 -16.543 1.00 58.38 139 TYR A O 1
ATOM 1129 N N . ASN A 1 140 ? 27.481 11.998 -18.068 1.00 57.91 140 ASN A N 1
ATOM 1130 C CA . ASN A 1 140 ? 26.925 10.758 -18.602 1.00 57.91 140 ASN A CA 1
ATOM 1131 C C . ASN A 1 140 ? 27.964 10.017 -19.445 1.00 57.91 140 ASN A C 1
ATOM 1133 O O . ASN A 1 140 ? 27.966 10.047 -20.675 1.00 57.91 140 ASN A O 1
ATOM 1137 N N . VAL A 1 141 ? 28.849 9.307 -18.752 1.00 54.59 141 VAL A N 1
ATOM 1138 C CA . VAL A 1 141 ? 29.676 8.260 -19.325 1.00 54.59 141 VAL A CA 1
ATOM 1139 C C . VAL A 1 141 ? 28.717 7.147 -19.726 1.00 54.59 141 VAL A C 1
ATOM 1141 O O . VAL A 1 141 ? 28.284 6.338 -18.902 1.00 54.59 141 VAL A O 1
ATOM 1144 N N . LEU A 1 142 ? 28.329 7.127 -21.000 1.00 54.28 142 LEU A N 1
ATOM 1145 C CA . LEU A 1 142 ? 27.715 5.951 -21.601 1.00 54.28 142 LEU A CA 1
ATOM 1146 C C . LEU A 1 142 ? 28.663 4.779 -21.313 1.00 54.28 142 LEU A C 1
ATOM 1148 O O . LEU A 1 142 ? 29.809 4.781 -21.760 1.00 54.28 142 LEU A O 1
ATOM 1152 N N . LYS A 1 143 ? 28.227 3.804 -20.504 1.00 50.44 143 LYS A N 1
ATOM 1153 C CA . LYS A 1 143 ? 29.020 2.588 -20.266 1.00 50.44 143 LYS A CA 1
ATOM 1154 C C . LYS A 1 143 ? 29.331 1.943 -21.623 1.00 50.44 143 LYS A C 1
ATOM 1156 O O . LYS A 1 143 ? 28.426 1.937 -22.455 1.00 50.44 143 LYS A O 1
ATOM 1161 N N . PRO A 1 144 ? 30.511 1.332 -21.841 1.00 45.78 144 PRO A N 1
ATOM 1162 C CA . PRO A 1 144 ? 30.862 0.628 -23.085 1.00 45.78 144 PRO A CA 1
ATOM 1163 C C . PRO A 1 144 ? 29.784 -0.344 -23.586 1.00 45.78 144 PRO A C 1
ATOM 1165 O O . PRO A 1 144 ? 29.556 -0.489 -24.781 1.00 45.78 144 PRO A O 1
ATOM 1168 N N . GLU A 1 145 ? 29.031 -0.932 -22.661 1.00 47.97 145 GLU A N 1
ATOM 1169 C CA . GLU A 1 145 ? 27.899 -1.829 -22.915 1.00 47.97 145 GLU A CA 1
ATOM 1170 C C . GLU A 1 145 ? 26.701 -1.146 -23.619 1.00 47.97 145 GLU A C 1
ATOM 1172 O O . GLU A 1 145 ? 25.889 -1.807 -24.261 1.00 47.97 145 GLU A O 1
ATOM 1177 N N . GLN A 1 146 ? 26.597 0.184 -23.541 1.00 45.25 146 GLN A N 1
ATOM 1178 C CA . GLN A 1 146 ? 25.641 1.031 -24.269 1.00 45.25 146 GLN A CA 1
ATOM 1179 C C . GLN A 1 146 ? 26.218 1.554 -25.605 1.00 45.25 146 GLN A C 1
ATOM 1181 O O . GLN A 1 146 ? 25.506 2.208 -26.370 1.00 45.25 146 GLN A O 1
ATOM 1186 N N . ILE A 1 147 ? 27.487 1.246 -25.912 1.00 48.53 147 ILE A N 1
ATOM 1187 C CA . ILE A 1 147 ? 28.260 1.685 -27.090 1.00 48.53 147 ILE A CA 1
ATOM 1188 C C . ILE A 1 147 ? 28.274 0.598 -28.181 1.00 48.53 147 ILE A C 1
ATOM 1190 O O . ILE A 1 147 ? 29.253 0.406 -28.895 1.00 48.53 147 ILE A O 1
ATOM 1194 N N . CYS A 1 148 ? 27.163 -0.114 -28.397 1.00 39.38 148 CYS A N 1
ATOM 1195 C CA . CYS A 1 148 ? 27.023 -0.916 -29.617 1.00 39.38 148 CYS A CA 1
ATOM 1196 C C . CYS A 1 148 ? 26.662 -0.011 -30.809 1.00 39.38 148 CYS A C 1
ATOM 1198 O O . CYS A 1 148 ? 25.564 -0.061 -31.359 1.00 39.38 148 CYS A O 1
ATOM 1200 N N . VAL A 1 149 ? 27.605 0.834 -31.219 1.00 39.94 149 VAL A N 1
ATOM 1201 C CA . VAL A 1 149 ? 27.662 1.371 -32.576 1.00 39.94 149 VAL A CA 1
ATOM 1202 C C . VAL A 1 149 ? 29.098 1.185 -33.031 1.00 39.94 149 VAL A C 1
ATOM 1204 O O . VAL A 1 149 ? 30.002 1.849 -32.548 1.00 39.94 149 VAL A O 1
ATOM 1207 N N . LYS A 1 150 ? 29.274 0.221 -33.935 1.00 36.75 150 LYS A N 1
ATOM 1208 C CA . LYS A 1 150 ? 30.527 -0.120 -34.609 1.00 36.75 150 LYS A CA 1
ATOM 1209 C C . LYS A 1 150 ? 31.313 1.148 -34.966 1.00 36.75 150 LYS A C 1
ATOM 1211 O O . LYS A 1 150 ? 30.856 1.913 -35.817 1.00 36.75 150 LYS A O 1
ATOM 1216 N N . SER A 1 151 ? 32.491 1.326 -34.380 1.00 31.86 151 SER A N 1
ATOM 1217 C CA . SER A 1 151 ? 33.533 2.121 -35.025 1.00 31.86 151 SER A CA 1
ATOM 1218 C C . SER A 1 151 ? 34.003 1.348 -36.262 1.00 31.86 151 SER A C 1
ATOM 1220 O O . SER A 1 151 ? 34.228 0.136 -36.161 1.00 31.86 151 SER A O 1
ATOM 1222 N N . PRO A 1 152 ? 34.118 1.980 -37.440 1.00 45.47 152 PRO A N 1
ATOM 1223 C CA . PRO A 1 152 ? 34.945 1.415 -38.486 1.00 45.47 152 PRO A CA 1
ATOM 1224 C C . PRO A 1 152 ? 36.402 1.516 -38.015 1.00 45.47 152 PRO A C 1
ATOM 1226 O O . PRO A 1 152 ? 36.798 2.535 -37.464 1.00 45.47 152 PRO A O 1
ATOM 1229 N N . GLU A 1 153 ? 37.161 0.441 -38.223 1.00 37.78 153 GLU A N 1
ATOM 1230 C CA . GLU A 1 153 ? 38.629 0.405 -38.106 1.00 37.78 153 GLU A CA 1
ATOM 1231 C C . GLU A 1 153 ? 39.208 0.255 -36.689 1.00 37.78 153 GLU A C 1
ATOM 1233 O O . GLU A 1 153 ? 40.017 1.037 -36.209 1.00 37.78 153 GLU A O 1
ATOM 1238 N N . SER A 1 154 ? 38.889 -0.860 -36.038 1.00 35.78 154 SER A N 1
ATOM 1239 C CA . SER A 1 154 ? 39.937 -1.716 -35.464 1.00 35.78 154 SER A CA 1
ATOM 1240 C C . SER A 1 154 ? 39.395 -3.138 -35.337 1.00 35.78 154 SER A C 1
ATOM 1242 O O . SER A 1 154 ? 38.200 -3.343 -35.130 1.00 35.78 154 SER A O 1
ATOM 1244 N N . ILE A 1 155 ? 40.248 -4.128 -35.583 1.00 43.12 155 ILE A N 1
ATOM 1245 C CA . ILE A 1 155 ? 39.914 -5.552 -35.524 1.00 43.12 155 ILE A CA 1
ATOM 1246 C C . ILE A 1 155 ? 40.075 -6.001 -34.065 1.00 43.12 155 ILE A C 1
ATOM 1248 O O . ILE A 1 155 ? 41.211 -6.077 -33.604 1.00 43.12 155 ILE A O 1
ATOM 1252 N N . PRO A 1 156 ? 38.989 -6.344 -33.350 1.00 38.34 156 PRO A N 1
ATOM 1253 C CA . PRO A 1 156 ? 39.068 -7.347 -32.303 1.00 38.34 156 PRO A CA 1
ATOM 1254 C C . PRO A 1 156 ? 38.295 -8.602 -32.722 1.00 38.34 156 PRO A C 1
ATOM 1256 O O . PRO A 1 156 ? 37.295 -8.555 -33.449 1.00 38.34 156 PRO A O 1
ATOM 1259 N N . ASP A 1 157 ? 38.808 -9.743 -32.280 1.00 32.88 157 ASP A N 1
ATOM 1260 C CA . ASP A 1 157 ? 38.299 -11.076 -32.561 1.00 32.88 157 ASP A CA 1
ATOM 1261 C C . ASP A 1 157 ? 36.790 -11.216 -32.299 1.00 32.88 157 ASP A C 1
ATOM 1263 O O . ASP A 1 157 ? 36.269 -11.005 -31.206 1.00 32.88 157 ASP A O 1
ATOM 1267 N N . LYS A 1 158 ? 36.066 -11.619 -33.348 1.00 38.88 158 LYS A N 1
ATOM 1268 C CA . LYS A 1 158 ? 34.595 -11.669 -33.446 1.00 38.88 158 LYS A CA 1
ATOM 1269 C C . LYS A 1 158 ? 33.912 -12.783 -32.630 1.00 38.88 158 LYS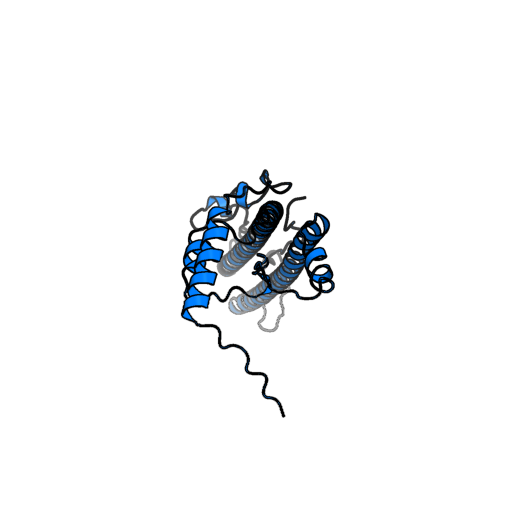 A C 1
ATOM 1271 O O . LYS A 1 158 ? 32.828 -13.219 -33.033 1.00 38.88 158 LYS A O 1
ATOM 1276 N N . LYS A 1 159 ? 34.500 -13.290 -31.543 1.00 39.62 159 LYS A N 1
ATOM 1277 C CA . LYS A 1 159 ? 33.931 -14.449 -30.826 1.00 39.62 159 LYS A CA 1
ATOM 1278 C C . LYS A 1 159 ? 33.222 -14.132 -29.508 1.00 39.62 159 LYS A C 1
ATOM 1280 O O . LYS A 1 159 ? 32.173 -14.723 -29.283 1.00 39.62 159 LYS A O 1
ATOM 1285 N N . ASP A 1 160 ? 33.652 -13.138 -28.733 1.00 39.31 160 ASP A N 1
ATOM 1286 C CA . ASP A 1 160 ? 33.176 -13.035 -27.338 1.00 39.31 160 ASP A CA 1
ATOM 1287 C C . ASP A 1 160 ? 32.001 -12.062 -27.097 1.00 39.31 160 ASP A C 1
ATOM 1289 O O . ASP A 1 160 ? 31.283 -12.188 -26.103 1.00 39.31 160 ASP A O 1
ATOM 1293 N N . ASP A 1 161 ? 31.718 -11.138 -28.024 1.00 42.31 161 ASP A N 1
ATOM 1294 C CA . ASP A 1 161 ? 30.612 -10.168 -27.873 1.00 42.31 161 ASP A CA 1
ATOM 1295 C C . ASP A 1 161 ? 29.249 -10.680 -28.361 1.00 42.31 161 ASP A C 1
ATOM 1297 O O . ASP A 1 161 ? 28.196 -10.145 -27.991 1.00 42.31 161 ASP A O 1
ATOM 1301 N N . LYS A 1 162 ? 29.229 -11.732 -29.189 1.00 40.69 162 LYS A N 1
ATOM 1302 C CA . LYS A 1 162 ? 27.964 -12.325 -29.646 1.00 40.69 162 LYS A CA 1
ATOM 1303 C C . LYS A 1 162 ? 27.243 -13.046 -28.508 1.00 40.69 162 LYS A C 1
ATOM 1305 O O . LYS A 1 162 ? 26.029 -12.903 -28.392 1.00 40.69 162 LYS A O 1
ATOM 1310 N N . ASP A 1 163 ? 27.967 -13.725 -27.626 1.00 41.00 163 ASP A N 1
ATOM 1311 C CA . ASP A 1 163 ? 27.343 -14.597 -26.625 1.00 41.00 163 ASP A CA 1
ATOM 1312 C C . ASP A 1 163 ? 26.733 -13.832 -25.440 1.00 41.00 163 ASP A C 1
ATOM 1314 O O . ASP A 1 163 ? 25.735 -14.271 -24.864 1.00 41.00 163 ASP A O 1
ATOM 1318 N N . LYS A 1 164 ? 27.245 -12.635 -25.121 1.00 44.59 164 LYS A N 1
ATOM 1319 C CA . LYS A 1 164 ? 26.666 -11.772 -24.074 1.00 44.59 164 LYS A CA 1
ATOM 1320 C C . LYS A 1 164 ? 25.426 -11.008 -24.551 1.00 44.59 164 LYS A C 1
ATOM 1322 O O . LYS A 1 164 ? 24.475 -10.848 -23.788 1.00 44.59 164 LYS A O 1
ATOM 1327 N N . ASN A 1 165 ? 25.396 -10.571 -25.812 1.00 43.59 165 ASN A N 1
ATOM 1328 C CA . ASN A 1 165 ? 24.294 -9.770 -26.360 1.00 43.59 165 ASN A CA 1
ATOM 1329 C C . ASN A 1 165 ? 23.083 -10.629 -26.786 1.00 43.59 165 ASN A C 1
ATOM 1331 O O . ASN A 1 165 ? 21.933 -10.215 -26.644 1.00 43.59 165 ASN A O 1
ATOM 1335 N N . VAL A 1 166 ? 23.313 -11.870 -27.234 1.00 39.34 166 VAL A N 1
ATOM 1336 C CA . VAL A 1 166 ? 22.233 -12.796 -27.632 1.00 39.34 166 VAL A CA 1
ATOM 1337 C C . VAL A 1 166 ? 21.289 -13.123 -26.463 1.00 39.34 166 VAL A C 1
ATOM 1339 O O . VAL A 1 166 ? 20.104 -13.374 -26.686 1.00 39.34 166 VAL A O 1
ATOM 1342 N N . ARG A 1 167 ? 21.769 -13.048 -25.213 1.00 46.81 167 ARG A N 1
ATOM 1343 C CA . ARG A 1 167 ? 21.002 -13.401 -24.005 1.00 46.81 167 ARG A CA 1
ATOM 1344 C C . ARG A 1 167 ? 20.114 -12.274 -23.456 1.00 46.81 167 ARG A C 1
ATOM 1346 O O . ARG A 1 167 ? 19.169 -12.565 -22.730 1.00 46.81 167 ARG A O 1
ATOM 1353 N N . SER A 1 168 ? 20.371 -11.018 -23.831 1.00 55.12 168 SER A N 1
ATOM 1354 C CA . SER A 1 168 ? 19.676 -9.828 -23.297 1.00 55.12 168 SER A CA 1
ATOM 1355 C C . SER A 1 168 ? 18.580 -9.279 -24.215 1.00 55.12 168 SER A C 1
ATOM 1357 O O . SER A 1 168 ? 18.025 -8.207 -23.960 1.00 55.12 168 SER A O 1
ATOM 1359 N N . ARG A 1 169 ? 18.244 -9.990 -25.297 1.00 70.75 169 ARG A N 1
ATOM 1360 C CA . ARG A 1 169 ? 17.171 -9.569 -26.199 1.00 70.75 169 ARG A CA 1
ATOM 1361 C C . ARG A 1 169 ? 15.817 -9.818 -25.541 1.00 70.75 169 ARG A C 1
ATOM 1363 O O . ARG A 1 169 ? 15.523 -10.937 -25.120 1.00 70.75 169 ARG A O 1
ATOM 1370 N N . TYR A 1 170 ? 14.991 -8.775 -25.482 1.00 83.88 170 TYR A N 1
ATOM 1371 C CA . TYR A 1 170 ? 13.613 -8.888 -25.014 1.00 83.88 170 TYR A CA 1
ATOM 1372 C C . TYR A 1 170 ? 12.893 -10.043 -25.718 1.00 83.88 170 TYR A C 1
ATOM 1374 O O . TYR A 1 170 ? 12.965 -10.190 -26.940 1.00 83.88 170 TYR A O 1
ATOM 1382 N N . ASN A 1 171 ? 12.198 -10.855 -24.929 1.00 88.19 171 ASN A N 1
ATOM 1383 C CA . ASN A 1 171 ? 11.342 -11.927 -25.407 1.00 88.19 171 ASN A CA 1
ATOM 1384 C C . ASN A 1 171 ? 10.139 -12.089 -24.462 1.00 88.19 171 ASN A C 1
ATOM 1386 O O . ASN A 1 171 ? 10.141 -11.574 -23.342 1.00 88.19 171 ASN A O 1
ATOM 1390 N N . GLY A 1 172 ? 9.115 -12.821 -24.908 1.00 88.88 172 GLY A N 1
ATOM 1391 C CA . GLY A 1 172 ? 7.886 -13.013 -24.131 1.00 88.88 172 GLY A CA 1
ATOM 1392 C C . GLY A 1 172 ? 8.100 -13.686 -22.769 1.00 88.88 172 GLY A C 1
ATOM 1393 O O . GLY A 1 172 ? 7.420 -13.331 -21.816 1.00 88.88 172 GLY A O 1
ATOM 1394 N N . ARG A 1 173 ? 9.084 -14.589 -22.628 1.00 92.56 173 ARG A N 1
ATOM 1395 C CA . ARG A 1 173 ? 9.392 -15.229 -21.333 1.00 92.56 173 ARG A CA 1
ATOM 1396 C C . ARG A 1 173 ? 9.942 -14.226 -20.325 1.00 92.56 173 ARG A C 1
ATOM 1398 O O . ARG A 1 173 ? 9.574 -14.272 -19.160 1.00 92.56 173 ARG A O 1
ATOM 1405 N N . LEU A 1 174 ? 10.790 -13.305 -20.780 1.00 91.00 174 LEU A N 1
ATOM 1406 C CA . LEU A 1 174 ? 11.330 -12.242 -19.937 1.00 91.00 174 LEU A CA 1
ATOM 1407 C C . LEU A 1 174 ? 10.224 -11.295 -19.455 1.00 91.00 174 LEU A C 1
ATOM 1409 O O . LEU A 1 174 ? 10.244 -10.867 -18.308 1.00 91.00 174 LEU A O 1
ATOM 1413 N N . PHE A 1 175 ? 9.243 -11.002 -20.313 1.00 92.56 175 PHE A N 1
ATOM 1414 C CA . PHE A 1 175 ? 8.071 -10.222 -19.922 1.00 92.56 175 PHE A CA 1
ATOM 1415 C C . PHE A 1 175 ? 7.246 -10.919 -18.835 1.00 92.56 175 PHE A C 1
ATOM 1417 O O . PHE A 1 175 ? 6.932 -10.285 -17.834 1.00 92.56 175 PHE A O 1
ATOM 1424 N N . LEU A 1 176 ? 6.955 -12.214 -19.001 1.00 94.12 176 LEU A N 1
ATOM 1425 C CA . LEU A 1 176 ? 6.242 -12.999 -17.988 1.00 94.12 176 LEU A CA 1
ATOM 1426 C C . LEU A 1 176 ? 7.016 -13.060 -16.665 1.00 94.12 176 LEU A C 1
ATOM 1428 O O . LEU A 1 176 ? 6.421 -12.884 -15.612 1.00 94.12 176 LEU A O 1
ATOM 1432 N N . SER A 1 177 ? 8.344 -13.211 -16.715 1.00 95.19 177 SER A N 1
ATOM 1433 C CA . SER A 1 177 ? 9.189 -13.154 -15.515 1.00 95.19 177 SER A CA 1
ATOM 1434 C C . SER A 1 177 ? 9.071 -11.813 -14.788 1.00 95.19 177 SER A C 1
ATOM 1436 O O . SER A 1 177 ? 8.973 -11.805 -13.571 1.00 95.19 177 SER A O 1
ATOM 1438 N N . TRP A 1 178 ? 9.042 -10.683 -15.506 1.00 94.81 178 TRP A N 1
ATOM 1439 C CA . TRP A 1 178 ? 8.858 -9.374 -14.867 1.00 94.81 178 TRP A CA 1
ATOM 1440 C C . TRP A 1 178 ? 7.479 -9.206 -14.233 1.00 94.81 178 TRP A C 1
ATOM 1442 O O . TRP A 1 178 ? 7.371 -8.492 -13.244 1.00 94.81 178 TRP A O 1
ATOM 1452 N N . LEU A 1 179 ? 6.431 -9.801 -14.810 1.00 94.75 179 LEU A N 1
ATOM 1453 C CA . LEU A 1 179 ? 5.102 -9.791 -14.197 1.00 94.75 179 LEU A CA 1
ATOM 1454 C C . LEU A 1 179 ? 5.092 -10.636 -12.921 1.00 94.75 179 LEU A C 1
ATOM 1456 O O . LEU A 1 179 ? 4.637 -10.142 -11.896 1.00 94.75 179 LEU A O 1
ATOM 1460 N N . GLN A 1 180 ? 5.700 -11.825 -12.955 1.00 94.94 180 GLN A N 1
ATOM 1461 C CA . GLN A 1 180 ? 5.839 -12.674 -11.772 1.00 94.94 180 GLN A CA 1
ATOM 1462 C C . GLN A 1 180 ? 6.617 -11.971 -10.652 1.00 94.94 180 GLN A C 1
ATOM 1464 O O . GLN A 1 180 ? 6.198 -11.998 -9.503 1.00 94.94 180 GLN A O 1
ATOM 1469 N N . ASP A 1 181 ? 7.711 -11.275 -10.981 1.00 95.75 181 ASP A N 1
ATOM 1470 C CA . ASP A 1 181 ? 8.479 -10.505 -9.995 1.00 95.75 181 ASP A CA 1
ATOM 1471 C C . ASP A 1 181 ? 7.612 -9.433 -9.307 1.00 95.75 181 ASP A C 1
ATOM 1473 O O . ASP A 1 181 ? 7.794 -9.142 -8.122 1.00 95.75 181 ASP A O 1
ATOM 1477 N N . VAL A 1 182 ? 6.676 -8.825 -10.048 1.00 95.56 182 VAL A N 1
ATOM 1478 C CA . VAL A 1 182 ? 5.723 -7.845 -9.514 1.00 95.56 182 VAL A CA 1
ATOM 1479 C C . VAL A 1 182 ? 4.677 -8.533 -8.638 1.00 95.56 182 VAL A C 1
ATOM 1481 O O . VAL A 1 182 ? 4.464 -8.077 -7.517 1.00 95.56 182 VAL A O 1
ATOM 1484 N N . GLU A 1 183 ? 4.074 -9.629 -9.096 1.00 93.94 183 GLU A N 1
ATOM 1485 C CA . GLU A 1 183 ? 3.119 -10.429 -8.314 1.00 93.94 183 GLU A CA 1
ATOM 1486 C C . GLU A 1 183 ? 3.732 -10.884 -6.982 1.00 93.94 183 GLU A C 1
ATOM 1488 O O . GLU A 1 183 ? 3.232 -10.531 -5.914 1.00 93.94 183 GLU A O 1
ATOM 1493 N N . ASP A 1 184 ? 4.892 -11.543 -7.022 1.00 95.81 184 ASP A N 1
ATOM 1494 C CA . ASP A 1 184 ? 5.599 -12.043 -5.840 1.00 95.81 184 ASP A CA 1
ATOM 1495 C C . ASP A 1 184 ? 5.961 -10.922 -4.858 1.00 95.81 184 ASP A C 1
ATOM 1497 O O . ASP A 1 184 ? 5.925 -11.095 -3.634 1.00 95.81 184 ASP A O 1
ATOM 1501 N N . LYS A 1 185 ? 6.362 -9.756 -5.379 1.00 96.75 185 LYS A N 1
ATOM 1502 C CA . LYS A 1 185 ? 6.685 -8.582 -4.564 1.00 96.75 185 LYS A CA 1
ATOM 1503 C C . LYS A 1 185 ? 5.451 -8.085 -3.817 1.00 96.75 185 LYS A C 1
ATOM 1505 O O . LYS A 1 185 ? 5.551 -7.753 -2.629 1.00 96.75 185 LYS A O 1
ATOM 1510 N N . TRP A 1 186 ? 4.318 -7.982 -4.505 1.00 96.12 186 TRP A N 1
ATOM 1511 C CA . TRP A 1 186 ? 3.110 -7.413 -3.923 1.00 96.12 186 TRP A CA 1
ATOM 1512 C C . TRP A 1 186 ? 2.384 -8.392 -3.009 1.00 96.12 186 TRP A C 1
ATOM 1514 O O . TRP A 1 186 ? 1.917 -7.948 -1.963 1.00 96.12 186 TRP A O 1
ATOM 1524 N N . GLU A 1 187 ? 2.420 -9.697 -3.284 1.00 94.81 187 GLU A N 1
ATOM 1525 C CA . GLU A 1 187 ? 1.945 -10.724 -2.349 1.00 94.81 187 GLU A CA 1
ATOM 1526 C C . GLU A 1 187 ? 2.742 -10.702 -1.039 1.00 94.81 187 GLU A C 1
ATOM 1528 O O . GLU A 1 187 ? 2.170 -10.543 0.039 1.00 94.81 187 GLU A O 1
ATOM 1533 N N . LYS A 1 188 ? 4.081 -10.673 -1.104 1.00 95.94 188 LYS A N 1
ATOM 1534 C CA . LYS A 1 188 ? 4.920 -10.521 0.105 1.00 95.94 188 LYS A CA 1
ATOM 1535 C C . LYS A 1 188 ? 4.647 -9.222 0.866 1.00 95.94 188 LYS A C 1
ATOM 1537 O O . LYS A 1 188 ? 4.839 -9.148 2.080 1.00 95.94 188 LYS A O 1
ATOM 1542 N N . THR A 1 189 ? 4.276 -8.158 0.159 1.00 96.44 189 THR A N 1
ATOM 1543 C CA . THR A 1 189 ? 3.935 -6.871 0.782 1.00 96.44 189 THR A CA 1
ATOM 1544 C C . THR A 1 189 ? 2.555 -6.930 1.438 1.00 96.44 189 THR A C 1
ATOM 1546 O O . THR A 1 189 ? 2.396 -6.424 2.551 1.00 96.44 189 THR A O 1
ATOM 1549 N N . LYS A 1 190 ? 1.587 -7.594 0.795 1.00 96.19 190 LYS A N 1
ATOM 1550 C CA . LYS A 1 190 ? 0.239 -7.851 1.314 1.00 96.19 190 LYS A CA 1
ATOM 1551 C C . LYS A 1 190 ? 0.286 -8.689 2.586 1.00 96.19 190 LYS A C 1
ATOM 1553 O O . LYS A 1 190 ? -0.293 -8.265 3.579 1.00 96.19 190 LYS A O 1
ATOM 1558 N N . GLU A 1 191 ? 1.028 -9.794 2.603 1.00 95.94 191 GLU A N 1
ATOM 1559 C CA . GLU A 1 191 ? 1.188 -10.642 3.796 1.00 95.94 191 GLU A CA 1
ATOM 1560 C C . GLU A 1 191 ? 1.696 -9.839 5.003 1.00 95.94 191 GLU A C 1
ATOM 1562 O O . GLU A 1 191 ? 1.121 -9.886 6.091 1.00 95.94 191 GLU A O 1
ATOM 1567 N N . LYS A 1 192 ? 2.743 -9.026 4.804 1.00 96.88 192 LYS A N 1
ATOM 1568 C CA . LYS A 1 192 ? 3.294 -8.160 5.860 1.00 96.88 192 LYS A CA 1
ATOM 1569 C C . LYS A 1 192 ? 2.297 -7.106 6.334 1.00 96.88 192 LYS A C 1
ATOM 1571 O O . LYS A 1 192 ? 2.261 -6.792 7.523 1.00 96.88 192 LYS A O 1
ATOM 1576 N N . MET A 1 193 ? 1.528 -6.525 5.413 1.00 97.50 193 MET A N 1
ATOM 1577 C CA . MET A 1 193 ? 0.486 -5.558 5.747 1.00 97.50 193 MET A CA 1
ATOM 1578 C C . MET A 1 193 ? -0.619 -6.216 6.575 1.00 97.50 193 MET A C 1
ATOM 1580 O O . MET A 1 193 ? -0.974 -5.670 7.612 1.00 97.50 193 MET A O 1
ATOM 1584 N N . LEU A 1 194 ? -1.119 -7.382 6.161 1.00 96.81 194 LEU A N 1
ATOM 1585 C CA . LEU A 1 194 ? -2.174 -8.110 6.869 1.00 96.81 194 LEU A CA 1
ATOM 1586 C C . LEU A 1 194 ? -1.738 -8.512 8.276 1.00 96.81 194 LEU A C 1
ATOM 1588 O O . LEU A 1 194 ? -2.462 -8.242 9.228 1.00 96.81 194 LEU A O 1
ATOM 1592 N N . LEU A 1 195 ? -0.525 -9.051 8.431 1.00 97.19 195 LEU A N 1
ATOM 1593 C CA . LEU A 1 195 ? 0.021 -9.372 9.751 1.00 97.19 195 LEU A CA 1
ATOM 1594 C C . LEU A 1 195 ? 0.054 -8.139 10.667 1.00 97.19 195 LEU A C 1
ATOM 1596 O O . LEU A 1 195 ? -0.309 -8.222 11.838 1.00 97.19 195 LEU A O 1
ATOM 1600 N N . ARG A 1 196 ? 0.460 -6.977 10.135 1.00 98.00 196 ARG A N 1
ATOM 1601 C CA . ARG A 1 196 ? 0.427 -5.721 10.894 1.00 98.00 196 ARG A CA 1
ATOM 1602 C C . ARG A 1 196 ? -1.006 -5.329 11.266 1.00 98.00 196 ARG A C 1
ATOM 1604 O O . ARG A 1 196 ? -1.236 -4.985 12.418 1.00 98.00 196 ARG A O 1
ATOM 1611 N N . GLN A 1 197 ? -1.949 -5.395 10.326 1.00 97.94 197 GLN A N 1
ATOM 1612 C CA . GLN A 1 197 ? -3.348 -5.028 10.569 1.00 97.94 197 GLN A CA 1
ATOM 1613 C C . GLN A 1 197 ? -3.999 -5.918 11.636 1.00 97.94 197 GLN A C 1
ATOM 1615 O O . GLN A 1 197 ? -4.702 -5.396 12.499 1.00 97.94 197 GLN A O 1
ATOM 1620 N N . HIS A 1 198 ? -3.719 -7.227 11.629 1.00 98.00 198 HIS A N 1
ATOM 1621 C CA . HIS A 1 198 ? -4.149 -8.151 12.687 1.00 98.00 198 HIS A CA 1
ATOM 1622 C C . HIS A 1 198 ? -3.584 -7.744 14.046 1.00 98.00 198 HIS A C 1
ATOM 1624 O O . HIS A 1 198 ? -4.350 -7.536 14.983 1.00 98.00 198 HIS A O 1
ATOM 1630 N N . ASN A 1 199 ? -2.271 -7.512 14.136 1.00 98.06 199 ASN A N 1
ATOM 1631 C CA . ASN A 1 199 ? -1.640 -7.075 15.384 1.00 98.06 199 ASN A CA 1
ATOM 1632 C C . ASN A 1 199 ? -2.220 -5.747 15.898 1.00 98.06 199 ASN A C 1
ATOM 1634 O O . ASN A 1 199 ? -2.423 -5.587 17.099 1.00 98.06 199 ASN A O 1
ATOM 1638 N N . GLU A 1 200 ? -2.484 -4.783 15.012 1.00 98.19 200 GLU A N 1
ATOM 1639 C CA . GLU A 1 200 ? -3.103 -3.500 15.366 1.00 98.19 200 GLU A CA 1
ATOM 1640 C C . GLU A 1 200 ? -4.535 -3.684 15.891 1.00 98.19 200 GLU A C 1
ATOM 1642 O O . GLU A 1 200 ? -4.893 -3.086 16.907 1.00 98.19 200 GLU A O 1
ATOM 1647 N N . ALA A 1 201 ? -5.340 -4.525 15.234 1.00 97.69 201 ALA A N 1
ATOM 1648 C CA . ALA A 1 201 ? -6.708 -4.823 15.647 1.00 97.69 201 ALA A CA 1
ATOM 1649 C C . ALA A 1 201 ? -6.753 -5.542 17.004 1.00 97.69 201 ALA A C 1
ATOM 1651 O O . ALA A 1 201 ? -7.502 -5.128 17.891 1.00 97.69 201 ALA A O 1
ATOM 1652 N N . GLU A 1 202 ? -5.916 -6.564 17.198 1.00 97.75 202 GLU A N 1
ATOM 1653 C CA . GLU A 1 202 ? -5.795 -7.293 18.465 1.00 97.75 202 GLU A CA 1
ATOM 1654 C C . GLU A 1 202 ? -5.293 -6.392 19.597 1.00 97.75 202 GLU A C 1
ATOM 1656 O O . GLU A 1 202 ? -5.844 -6.414 20.699 1.00 97.75 202 GLU A O 1
ATOM 1661 N N . SER A 1 203 ? -4.288 -5.553 19.323 1.00 98.06 203 SER A N 1
ATOM 1662 C CA . SER A 1 203 ? -3.741 -4.616 20.310 1.00 98.06 203 SER A CA 1
ATOM 1663 C C . SER A 1 203 ? -4.778 -3.579 20.733 1.00 98.06 203 SER A C 1
ATOM 1665 O O . SER A 1 203 ? -4.942 -3.329 21.927 1.00 98.06 203 SER A O 1
ATOM 1667 N N . LEU A 1 204 ? -5.513 -2.997 19.776 1.00 98.06 204 LEU A N 1
ATOM 1668 C CA . LEU A 1 204 ? -6.587 -2.051 20.079 1.00 98.06 204 LEU A CA 1
ATOM 1669 C C . LEU A 1 204 ? -7.681 -2.725 20.912 1.00 98.06 204 LEU A C 1
ATOM 1671 O O . LEU A 1 204 ? -8.109 -2.168 21.919 1.00 98.06 204 LEU A O 1
ATOM 1675 N N . HIS A 1 205 ? -8.102 -3.929 20.527 1.00 97.50 205 HIS A N 1
ATOM 1676 C CA . HIS A 1 205 ? -9.116 -4.694 21.253 1.00 97.50 205 HIS A CA 1
ATOM 1677 C C . HIS A 1 205 ? -8.693 -5.000 22.694 1.00 97.50 205 HIS A C 1
ATOM 1679 O O . HIS A 1 205 ? -9.479 -4.813 23.621 1.00 97.50 205 HIS A O 1
ATOM 1685 N N . ALA A 1 206 ? -7.439 -5.406 22.906 1.00 96.81 206 ALA A N 1
ATOM 1686 C CA . ALA A 1 206 ? -6.899 -5.677 24.236 1.00 96.81 206 ALA A CA 1
ATOM 1687 C C . ALA A 1 206 ? -6.892 -4.423 25.128 1.00 96.81 206 ALA A C 1
ATOM 1689 O O . ALA A 1 206 ? -7.337 -4.486 26.276 1.00 96.81 206 ALA A O 1
ATOM 1690 N N . VAL A 1 207 ? -6.446 -3.277 24.595 1.00 97.31 207 VAL A N 1
ATOM 1691 C CA . VAL A 1 207 ? -6.476 -1.988 25.311 1.00 97.31 207 VAL A CA 1
ATOM 1692 C C . VAL A 1 207 ? -7.912 -1.590 25.642 1.00 97.31 207 VAL A C 1
ATOM 1694 O O . VAL A 1 207 ? -8.207 -1.247 26.782 1.00 97.31 207 VAL A O 1
ATOM 1697 N N . GLN A 1 208 ? -8.830 -1.707 24.683 1.00 97.25 208 GLN A N 1
ATOM 1698 C CA . GLN A 1 208 ? -10.229 -1.340 24.889 1.00 97.25 208 GLN A CA 1
ATOM 1699 C C . GLN A 1 208 ? -10.936 -2.242 25.906 1.00 97.25 208 GLN A C 1
ATOM 1701 O O . GLN A 1 208 ? -11.736 -1.740 26.699 1.00 97.25 208 GLN A O 1
ATOM 1706 N N . LYS A 1 209 ? -10.635 -3.549 25.933 1.00 95.88 209 LYS A N 1
ATOM 1707 C CA . LYS A 1 209 ? -11.140 -4.455 26.975 1.00 95.88 209 LYS A CA 1
ATOM 1708 C C . LYS A 1 209 ? -10.610 -4.053 28.347 1.00 95.88 209 LYS A C 1
ATOM 1710 O O . LYS A 1 209 ? -11.399 -3.956 29.281 1.00 95.88 209 LYS A O 1
ATOM 1715 N N . LEU A 1 210 ? -9.318 -3.745 28.455 1.00 94.88 210 LEU A N 1
ATOM 1716 C CA . LEU A 1 210 ? -8.724 -3.267 29.701 1.00 94.88 210 LEU A CA 1
ATOM 1717 C C . LEU A 1 210 ? -9.402 -1.972 30.173 1.00 94.88 210 LEU A C 1
ATOM 1719 O O . LEU A 1 210 ? -9.909 -1.931 31.292 1.00 94.88 210 LEU A O 1
ATOM 1723 N N . ASP A 1 211 ? -9.500 -0.952 29.320 1.00 95.50 211 ASP A N 1
ATOM 1724 C CA . ASP A 1 211 ? -10.157 0.321 29.654 1.00 95.50 211 ASP A CA 1
ATOM 1725 C C . ASP A 1 211 ? -11.607 0.118 30.111 1.00 95.50 211 ASP A C 1
ATOM 1727 O O . ASP A 1 211 ? -12.075 0.769 31.048 1.00 95.50 211 ASP A O 1
ATOM 1731 N N . TRP A 1 212 ? -12.312 -0.826 29.484 1.00 95.19 212 TRP A N 1
ATOM 1732 C CA . TRP A 1 212 ? -13.670 -1.193 29.862 1.00 95.19 212 TRP A CA 1
ATOM 1733 C C . TRP A 1 212 ? -13.740 -1.803 31.267 1.00 95.19 212 TRP A C 1
ATOM 1735 O O . TRP A 1 212 ? -14.572 -1.385 32.075 1.00 95.19 212 TRP A O 1
ATOM 1745 N N . GLU A 1 213 ? -12.854 -2.750 31.594 1.00 93.88 213 GLU A N 1
ATOM 1746 C CA . GLU A 1 213 ? -12.757 -3.327 32.943 1.00 93.88 213 GLU A CA 1
ATOM 1747 C C . GLU A 1 213 ? -12.458 -2.259 33.998 1.00 93.88 213 GLU A C 1
ATOM 1749 O O . GLU A 1 213 ? -13.074 -2.245 35.067 1.00 93.88 213 GLU A O 1
ATOM 1754 N N . TRP A 1 214 ? -11.529 -1.347 33.701 1.00 93.25 214 TRP A N 1
ATOM 1755 C CA . TRP A 1 214 ? -11.188 -0.246 34.599 1.00 93.25 214 TRP A CA 1
ATOM 1756 C C . TRP A 1 214 ? -12.372 0.689 34.818 1.00 93.25 214 TRP A C 1
ATOM 1758 O O . TRP A 1 214 ? -12.668 1.036 35.962 1.00 93.25 214 TRP A O 1
ATOM 1768 N N . LYS A 1 215 ? -13.102 1.036 33.755 1.00 94.56 215 LYS A N 1
ATOM 1769 C CA . LYS A 1 215 ? -14.274 1.908 33.855 1.00 94.56 215 LYS A CA 1
ATOM 1770 C C . LYS A 1 215 ? -15.411 1.266 34.653 1.00 94.56 215 LYS A C 1
ATOM 1772 O O . LYS A 1 215 ? -16.045 1.948 35.456 1.00 94.56 215 LYS A O 1
ATOM 1777 N N . LEU A 1 216 ? -15.629 -0.046 34.515 1.00 93.06 216 LEU A N 1
ATOM 1778 C CA . LEU A 1 216 ? -16.589 -0.783 35.348 1.00 93.06 216 LEU A CA 1
ATOM 1779 C C . LEU A 1 216 ? -16.249 -0.676 36.842 1.00 93.06 216 LEU A C 1
ATOM 1781 O O . LEU A 1 216 ? -17.146 -0.475 37.663 1.00 93.06 216 LEU A O 1
ATOM 1785 N N . LYS A 1 217 ? -14.962 -0.786 37.192 1.00 92.88 217 LYS A N 1
ATOM 1786 C CA . LYS A 1 217 ? -14.479 -0.664 38.577 1.00 92.88 217 LYS A CA 1
ATOM 1787 C C . LYS A 1 217 ? -14.594 0.767 39.101 1.00 92.88 217 LYS A C 1
ATOM 1789 O O . LYS A 1 217 ? -15.050 0.960 40.223 1.00 92.88 217 LYS A O 1
ATOM 1794 N N . GLU A 1 218 ? -14.231 1.761 38.291 1.00 93.62 218 GLU A N 1
ATOM 1795 C CA . GLU A 1 218 ? -14.337 3.189 38.631 1.00 93.62 218 GLU A CA 1
ATOM 1796 C C . GLU A 1 218 ? -15.782 3.589 38.964 1.00 93.62 218 GLU A C 1
ATOM 1798 O O . GLU A 1 218 ? -16.027 4.323 39.918 1.00 93.62 218 GLU A O 1
ATOM 1803 N N . LEU A 1 219 ? -16.746 3.064 38.206 1.00 91.38 219 LEU A N 1
ATOM 1804 C CA . LEU A 1 219 ? -18.170 3.356 38.371 1.00 91.38 219 LEU A CA 1
ATOM 1805 C C . LEU A 1 219 ? -18.858 2.491 39.441 1.00 91.38 219 LEU A C 1
ATOM 1807 O O . LEU A 1 219 ? -20.066 2.617 39.637 1.00 91.38 219 LEU A O 1
ATOM 1811 N N . GLY A 1 220 ? -18.124 1.599 40.117 1.00 88.88 220 GLY A N 1
ATOM 1812 C CA . GLY A 1 220 ? -18.676 0.694 41.131 1.00 88.88 220 GLY A CA 1
ATOM 1813 C C 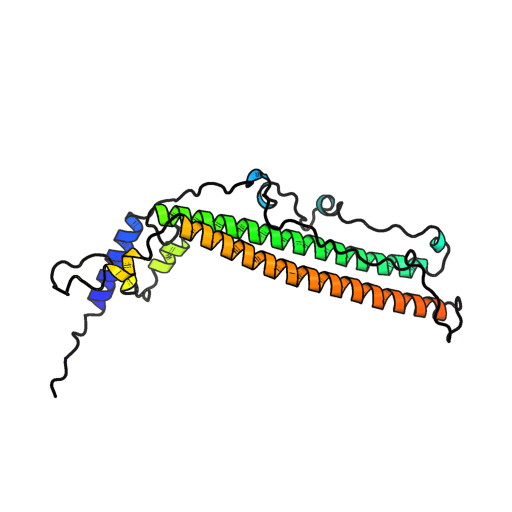. GLY A 1 220 ? -19.632 -0.368 40.575 1.00 88.88 220 GLY A C 1
ATOM 1814 O O . GLY A 1 220 ? -20.402 -0.955 41.330 1.00 88.88 220 GLY A O 1
ATOM 1815 N N . LEU A 1 221 ? -19.592 -0.626 39.263 1.00 85.44 221 LEU A N 1
ATOM 1816 C CA . LEU A 1 221 ? -20.415 -1.637 38.588 1.00 85.44 221 LEU A CA 1
ATOM 1817 C C . LEU A 1 221 ? -19.845 -3.056 38.741 1.00 85.44 221 LEU A C 1
ATOM 1819 O O . LEU A 1 221 ? -20.511 -4.034 38.407 1.00 85.44 221 LEU A O 1
ATOM 1823 N N . CYS A 1 222 ? -18.608 -3.176 39.227 1.00 87.31 222 CYS A N 1
ATOM 1824 C CA . CYS A 1 222 ? -17.939 -4.437 39.514 1.00 87.31 222 CYS A CA 1
ATOM 1825 C C . CYS A 1 222 ? -16.998 -4.280 40.720 1.00 87.31 222 CYS A C 1
ATOM 1827 O O . CYS A 1 222 ? -16.478 -3.190 40.970 1.00 87.31 222 CYS A O 1
ATOM 1829 N N . GLU A 1 223 ? -16.753 -5.363 41.462 1.00 82.31 223 GLU A N 1
ATOM 1830 C CA . GLU A 1 223 ? -15.776 -5.350 42.552 1.00 82.31 223 GLU A CA 1
ATOM 1831 C C . GLU A 1 223 ? -14.357 -5.078 42.029 1.00 82.31 223 GLU A C 1
ATOM 1833 O O . GLU A 1 223 ? -13.934 -5.605 41.001 1.00 82.31 223 GLU A O 1
ATOM 1838 N N . VAL A 1 224 ? -13.564 -4.315 42.785 1.00 79.75 224 VAL A N 1
ATOM 1839 C CA . VAL A 1 224 ? -12.204 -3.905 42.377 1.00 79.75 224 VAL A CA 1
ATOM 1840 C C . VAL A 1 224 ? -11.289 -5.107 42.093 1.00 79.75 224 VAL A C 1
ATOM 1842 O O . VAL A 1 224 ? -10.444 -5.055 41.196 1.00 79.75 224 VAL A O 1
ATOM 1845 N N . LYS A 1 225 ? -11.473 -6.204 42.838 1.00 84.12 225 LYS A N 1
ATOM 1846 C CA . LYS A 1 225 ? -10.694 -7.445 42.697 1.00 84.12 225 LYS A CA 1
ATOM 1847 C C . LYS A 1 225 ? -11.267 -8.421 41.669 1.00 84.12 225 LYS A C 1
ATOM 1849 O O . LYS A 1 225 ? -10.608 -9.412 41.370 1.00 84.12 225 LYS A O 1
ATOM 1854 N N . ALA A 1 226 ? -12.465 -8.170 41.149 1.00 84.50 226 ALA A N 1
ATOM 1855 C CA . ALA A 1 226 ? -13.082 -9.051 40.174 1.00 84.50 226 ALA A CA 1
ATOM 1856 C C . ALA A 1 226 ? -12.494 -8.839 38.768 1.00 84.50 226 ALA A C 1
ATOM 1858 O O . ALA A 1 226 ? -12.025 -7.754 38.405 1.00 84.50 226 ALA A O 1
ATOM 1859 N N . THR A 1 227 ? -12.538 -9.910 37.980 1.00 84.44 227 THR A N 1
ATOM 1860 C CA . THR A 1 227 ? -12.249 -9.943 36.542 1.00 84.44 227 THR A CA 1
ATOM 1861 C C . THR A 1 227 ? -13.575 -10.179 35.812 1.00 84.44 227 THR A C 1
ATOM 1863 O O . THR A 1 227 ? -13.970 -11.339 35.644 1.00 84.44 227 THR A O 1
ATOM 1866 N N . PRO A 1 228 ? -14.342 -9.120 35.489 1.00 82.88 228 PRO A N 1
ATOM 1867 C CA . PRO A 1 228 ? -15.653 -9.289 34.876 1.00 82.88 228 PRO A CA 1
ATOM 1868 C C . PRO A 1 228 ? -15.521 -9.910 33.484 1.00 82.88 228 PRO A C 1
ATOM 1870 O O . PRO A 1 228 ? -14.641 -9.544 32.710 1.00 82.88 228 PRO A O 1
ATOM 1873 N N . VAL A 1 229 ? -16.427 -10.825 33.141 1.00 84.88 229 VAL A N 1
ATOM 1874 C CA . VAL A 1 229 ? -16.539 -11.321 31.765 1.00 84.88 229 VAL A CA 1
ATOM 1875 C C . VAL A 1 229 ? -17.198 -10.228 30.928 1.00 84.88 229 VAL A C 1
ATOM 1877 O O . VAL A 1 229 ? -18.362 -9.893 31.147 1.00 84.88 229 VAL A O 1
ATOM 1880 N N . ILE A 1 230 ? -16.443 -9.650 29.996 1.00 87.44 230 ILE A N 1
ATOM 1881 C CA . ILE A 1 230 ? -16.938 -8.617 29.083 1.00 87.44 230 ILE A CA 1
ATOM 1882 C C . ILE A 1 230 ? -17.544 -9.289 27.855 1.00 87.44 230 ILE A C 1
ATOM 1884 O O . ILE A 1 230 ? -16.858 -10.025 27.149 1.00 87.44 230 ILE A O 1
ATOM 1888 N N . ASP A 1 231 ? -18.817 -8.996 27.596 1.00 86.19 231 ASP A N 1
ATOM 1889 C CA . ASP A 1 231 ? -19.496 -9.362 26.353 1.00 86.19 231 ASP A CA 1
ATOM 1890 C C . ASP A 1 231 ? -18.821 -8.670 25.155 1.00 86.19 231 ASP A C 1
ATOM 1892 O O . ASP A 1 231 ? -18.591 -7.457 25.175 1.00 86.19 231 ASP A O 1
ATOM 1896 N N . ASP A 1 232 ? -18.528 -9.424 24.096 1.00 87.56 232 ASP A N 1
ATOM 1897 C CA . ASP A 1 232 ? -17.903 -8.908 22.875 1.00 87.56 232 ASP A CA 1
ATOM 1898 C C . ASP A 1 232 ? -18.773 -7.853 22.166 1.00 87.56 232 ASP A C 1
ATOM 1900 O O . ASP A 1 232 ? -18.255 -7.033 21.411 1.00 87.56 232 ASP A O 1
ATOM 1904 N N . ILE A 1 233 ? -20.081 -7.798 22.444 1.00 89.12 233 ILE A N 1
ATOM 1905 C CA . ILE A 1 233 ? -20.963 -6.724 21.960 1.00 89.12 233 ILE A CA 1
ATOM 1906 C C . ILE A 1 233 ? -20.591 -5.368 22.588 1.00 89.12 233 ILE A C 1
ATOM 1908 O O . ILE A 1 233 ? -20.755 -4.322 21.955 1.00 89.12 233 ILE A O 1
ATOM 1912 N N . CYS A 1 234 ? -20.088 -5.364 23.826 1.00 87.94 234 CYS A N 1
ATOM 1913 C CA . CYS A 1 234 ? -19.686 -4.148 24.536 1.00 87.94 234 CYS A CA 1
ATOM 1914 C C . CYS A 1 234 ? -18.329 -3.624 24.058 1.00 87.94 234 CYS A C 1
ATOM 1916 O O . CYS A 1 234 ? -18.122 -2.415 24.005 1.00 87.94 234 CYS A O 1
ATOM 1918 N N . VAL A 1 235 ? -17.416 -4.524 23.694 1.00 92.81 235 VAL A N 1
ATOM 1919 C CA . VAL A 1 235 ? -16.092 -4.176 23.171 1.00 92.81 235 VAL A CA 1
ATOM 1920 C C . VAL A 1 235 ? -15.822 -5.043 21.941 1.00 92.81 235 VAL A C 1
ATOM 1922 O O . VAL A 1 235 ? -15.194 -6.091 22.070 1.00 92.81 235 VAL A O 1
ATOM 1925 N N . PRO A 1 236 ? -16.336 -4.663 20.758 1.00 93.94 236 PRO A N 1
ATOM 1926 C CA . PRO A 1 236 ? -16.152 -5.451 19.547 1.00 93.94 236 PRO A CA 1
ATOM 1927 C C . PRO A 1 236 ? -14.738 -5.289 18.983 1.00 93.94 236 PRO A C 1
ATOM 1929 O O . PRO A 1 236 ? -14.201 -4.182 18.930 1.00 93.94 236 PRO A O 1
ATOM 1932 N N . SER A 1 237 ? -14.169 -6.387 18.484 1.00 93.31 237 SER A N 1
ATOM 1933 C CA . SER A 1 237 ? -12.893 -6.355 17.763 1.00 93.31 237 SER A CA 1
ATOM 1934 C C . SER A 1 237 ? -13.070 -5.822 16.336 1.00 93.31 237 SER A C 1
ATOM 1936 O O . SER A 1 237 ? -14.123 -5.982 15.710 1.00 93.31 237 SER A O 1
ATOM 1938 N N . VAL A 1 238 ? -12.022 -5.198 15.796 1.00 95.31 238 VAL A N 1
ATOM 1939 C CA . VAL A 1 238 ? -11.974 -4.805 14.385 1.00 95.31 238 VAL A CA 1
ATOM 1940 C C . VAL A 1 238 ? -11.681 -6.039 13.536 1.00 95.31 238 VAL A C 1
ATOM 1942 O O . VAL A 1 238 ? -10.642 -6.672 13.682 1.00 95.31 238 VAL A O 1
ATOM 1945 N N . HIS A 1 239 ? -12.588 -6.370 12.619 1.00 93.81 239 HIS A N 1
ATOM 1946 C CA . HIS A 1 239 ? -12.368 -7.459 11.674 1.00 93.81 239 HIS A CA 1
ATOM 1947 C C . HIS A 1 239 ? -11.362 -7.057 10.586 1.00 93.81 239 HIS A C 1
ATOM 1949 O O . HIS A 1 239 ? -11.541 -6.042 9.909 1.00 93.81 239 HIS A O 1
ATOM 1955 N N . VAL A 1 240 ? -10.346 -7.896 10.386 1.00 93.19 240 VAL A N 1
ATOM 1956 C CA . VAL A 1 240 ? -9.360 -7.790 9.308 1.00 93.19 240 VAL A CA 1
ATOM 1957 C C . VAL A 1 240 ? -9.624 -8.937 8.334 1.00 93.19 240 VAL A C 1
ATOM 1959 O O . VAL A 1 240 ? -9.480 -10.102 8.687 1.00 93.19 240 VAL A O 1
ATOM 1962 N N . SER A 1 241 ? -10.057 -8.609 7.116 1.00 88.69 241 SER A N 1
ATOM 1963 C CA . SER A 1 241 ? -10.312 -9.609 6.070 1.00 88.69 241 SER A CA 1
ATOM 1964 C C . SER A 1 241 ? -9.014 -9.956 5.336 1.00 88.69 241 SER A C 1
ATOM 1966 O O . SER A 1 241 ? -8.341 -9.047 4.843 1.00 88.69 241 SER A O 1
ATOM 1968 N N . ASP A 1 242 ? -8.677 -11.239 5.239 1.00 85.12 242 ASP A N 1
ATOM 1969 C CA . ASP A 1 242 ? -7.480 -11.715 4.525 1.00 85.12 242 ASP A CA 1
ATOM 1970 C C . ASP A 1 242 ? -7.710 -11.869 3.012 1.00 85.12 242 ASP A C 1
ATOM 1972 O O . ASP A 1 242 ? -6.771 -11.853 2.210 1.00 85.12 242 ASP A O 1
ATOM 1976 N N . GLU A 1 243 ? -8.976 -11.964 2.610 1.00 80.94 243 GLU A N 1
ATOM 1977 C CA . GLU A 1 243 ? -9.402 -12.225 1.239 1.00 80.94 243 GLU A CA 1
ATOM 1978 C C . GLU A 1 243 ? -9.640 -10.909 0.490 1.00 80.94 243 GLU A C 1
ATOM 1980 O O . GLU A 1 243 ? -10.722 -10.324 0.519 1.00 80.94 243 GLU A O 1
ATOM 1985 N N . PHE A 1 244 ? -8.600 -10.424 -0.189 1.00 83.31 244 PHE A N 1
ATOM 1986 C CA . PHE A 1 244 ? -8.742 -9.423 -1.245 1.00 83.31 244 PHE A CA 1
ATOM 1987 C C . PHE A 1 244 ? -7.681 -9.624 -2.329 1.00 83.31 244 PHE A C 1
ATOM 1989 O O . PHE A 1 244 ? -6.527 -9.950 -2.030 1.00 83.31 244 PHE A O 1
ATOM 1996 N N . ASP A 1 245 ? -8.063 -9.404 -3.582 1.00 81.31 245 ASP A N 1
ATOM 1997 C CA . ASP A 1 245 ? -7.156 -9.538 -4.718 1.00 81.31 245 ASP A CA 1
ATOM 1998 C C . ASP A 1 245 ? -6.334 -8.260 -4.900 1.00 81.31 245 ASP A C 1
ATOM 2000 O O . ASP A 1 245 ? -6.868 -7.149 -4.919 1.00 81.31 245 ASP A O 1
ATOM 2004 N N . VAL A 1 246 ? -5.012 -8.413 -5.023 1.00 82.31 246 VAL A N 1
ATOM 2005 C CA . VAL A 1 246 ? -4.105 -7.282 -5.280 1.00 82.31 246 VAL A CA 1
ATOM 2006 C C . VAL A 1 246 ? -4.165 -6.845 -6.742 1.00 82.31 246 VAL A C 1
ATOM 2008 O O . VAL A 1 246 ? -3.997 -5.664 -7.047 1.00 82.31 246 VAL A O 1
ATOM 2011 N N . LEU A 1 247 ? -4.402 -7.801 -7.638 1.00 76.19 247 LEU A N 1
ATOM 2012 C CA . LEU A 1 247 ? -4.540 -7.598 -9.071 1.00 76.19 247 LEU A CA 1
ATOM 2013 C C . LEU A 1 247 ? -5.796 -8.337 -9.551 1.00 76.19 247 LEU A C 1
ATOM 2015 O O . LEU A 1 247 ? -6.030 -9.461 -9.110 1.00 76.19 247 LEU A O 1
ATOM 2019 N N . PRO A 1 248 ? -6.602 -7.737 -10.440 1.00 68.06 248 PRO A N 1
ATOM 2020 C CA . PRO A 1 248 ? -7.746 -8.426 -11.026 1.00 68.06 248 PRO A CA 1
ATOM 2021 C C . PRO A 1 248 ? -7.287 -9.546 -11.977 1.00 68.06 248 PRO A C 1
ATOM 2023 O O . PRO A 1 248 ? -6.270 -9.400 -12.661 1.00 68.06 248 PRO A O 1
ATOM 2026 N N . ALA A 1 249 ? -8.049 -10.644 -12.011 1.00 57.94 249 ALA A N 1
ATOM 2027 C CA . ALA A 1 249 ? -7.840 -11.797 -12.900 1.00 57.94 249 ALA A CA 1
ATOM 2028 C C . ALA A 1 249 ? -8.158 -11.504 -14.384 1.00 57.94 249 ALA A C 1
ATOM 2030 O O . ALA A 1 249 ? -9.017 -10.639 -14.672 1.00 57.94 249 ALA A O 1
#